Protein AF-A0A937NFA7-F1 (afdb_monomer)

Mean predicted aligned error: 13.28 Å

Secondary structure (DSSP, 8-state):
--------------HHHHHHHHHHHHHHHHHHHHHHHTTS-TTTHHHHHHHHHHHHHHHHHHHHHHHHHHHS-------HHHHHHHHHHHHHHHHHHHHHHHHHHHHHHHHHHHHHT-TT-EEEEGGGS-TTSPPPSS----SS-HHHHHHH-HHHH--EEEEE-TTS--BHHHHHHHHTT-TT--EEE-TTSB--HHHHHHGGG-TT--EEE-TTS--BHHHHGGGGG-TT--EEE-TTSB--HHHHHHHHHH-TTPEEESS---GGGGTTTS--

Sequence (276 aa):
MAESKPKRRWYHLSPDRLIFGLLAVEGFLLLSEWFQWFAFNEKKGWTVLIAVAAVCLVVVVMLLWLVVSLLFRWRFQFSLRSLVVLVVAVAIPCCWLAVQIREAERQRRAVEAIRETGGWAWVGYDYEFDRFGNFPPSQEQEPAPSWLRDLLGVDFFAEVEVVLLDDTDFGDAGLQQVVGGLTNLQCLSLSKTQVTDAGLEHLKGLTNLNGLALNDTQITDEGLAHLKGFVRLQYLYLGNTQVTDKGIEGIRTALPNCEILESPIVRSTWDSDAFP

Solvent-accessible surface area (backbone atoms only — not comparable to full-atom values): 15204 Å² total; per-residue (Å²): 143,82,85,82,80,81,83,80,79,78,80,80,78,53,70,68,60,53,49,54,51,50,53,51,48,51,51,49,50,57,50,44,58,54,53,65,57,70,78,72,43,94,86,56,56,66,60,53,50,53,39,51,50,51,51,50,50,50,52,50,54,53,50,55,46,52,51,49,50,67,74,42,88,59,90,78,75,74,53,70,66,61,54,50,51,54,52,51,66,48,46,54,48,52,51,52,50,56,49,51,53,52,50,18,50,39,28,43,52,22,51,49,55,48,60,69,62,42,78,61,44,46,79,39,41,53,73,61,35,41,102,54,62,31,70,61,87,87,70,91,62,63,77,56,60,66,76,55,29,75,71,64,39,60,47,59,64,41,50,51,27,35,40,35,39,34,61,23,91,50,28,35,72,56,48,55,66,28,50,81,28,38,62,60,24,26,34,43,32,41,25,42,18,63,37,36,38,75,32,42,57,54,51,66,71,36,63,50,25,31,34,41,32,38,22,50,18,67,35,33,44,70,26,52,64,49,54,55,76,38,84,51,33,37,38,38,27,53,22,73,37,64,54,46,75,67,34,54,51,54,44,42,71,57,37,74,75,37,48,78,43,64,68,76,88,47,84,79,44,62,61,65,70,73,48,125

Foldseek 3Di:
DDDDDDDDDDPPDDVVNVVVVVVVVVVVVVVVVVVVLQVAAPPPSVLVVVLVVLVVVLVVVVVVVVVVCVVPVDDPDDDPVNVVVSCVSNVVSVVVVVVLLVLLVLQVVLLVLQVVQDDPKDWDWPQCADPLLDRPPDDPPQQDDPVVCVVRNSSSRTATAEIASAQTQDELVSLLSNLVNRQNHAEYEQANYAYELNSLLSNLSNLNHQYYHHANYAYELNSLVSVLNNQNHQEYEYANYNYDPVSVVVNCVSHVNHDYHHDDPDPVVSPRPVGD

Radius of gyration: 28.97 Å; Cα contacts (8 Å, |Δi|>4): 380; chains: 1; bounding box: 92×57×70 Å

pLDDT: mean 75.51, std 16.56, range [35.22, 95.56]

Nearest PDB structures (foldseek):
  6wcq-assembly1_B  TM=9.174E-01  e=2.292E-04  Homo sapiens
  4xa9-assembly5_E  TM=8.111E-01  e=1.052E-03  Legionella pneumophila subsp. pneumophila str. Philadelphia 1
  8wei-assembly1_A  TM=6.238E-01  e=6.338E-03  Brassica napus
  4q3i-assembly2_B  TM=4.867E-01  e=7.188E-04  Oryza sativa
  5awc-assembly2_C  TM=7.704E-01  e=3.754E-01  Homo sapiens

Structure (mmCIF, N/CA/C/O backbone):
data_AF-A0A937NFA7-F1
#
_entry.id   AF-A0A937NFA7-F1
#
loop_
_atom_site.group_PDB
_atom_site.id
_atom_site.type_symbol
_atom_site.label_atom_id
_atom_site.label_alt_id
_atom_site.label_comp_id
_atom_site.label_asym_id
_atom_site.label_entity_id
_atom_site.label_seq_id
_atom_site.pdbx_PDB_ins_code
_atom_site.Cartn_x
_atom_site.Cartn_y
_atom_site.Cartn_z
_atom_site.occupancy
_atom_site.B_iso_or_equiv
_atom_site.auth_seq_id
_atom_site.auth_comp_id
_atom_site.auth_asym_id
_atom_site.auth_atom_id
_atom_site.pdbx_PDB_model_num
ATOM 1 N N . MET A 1 1 ? 67.375 -44.724 -45.505 1.00 46.69 1 MET A N 1
ATOM 2 C CA . MET A 1 1 ? 67.177 -44.456 -44.065 1.00 46.69 1 MET A CA 1
ATOM 3 C C . MET A 1 1 ? 67.611 -43.019 -43.797 1.00 46.69 1 MET A C 1
ATOM 5 O O . MET A 1 1 ? 68.802 -42.753 -43.838 1.00 46.69 1 MET A O 1
ATOM 9 N N . ALA A 1 2 ? 66.663 -42.092 -43.650 1.00 42.09 2 ALA A N 1
ATOM 10 C CA . ALA A 1 2 ? 66.889 -40.742 -43.120 1.00 42.09 2 ALA A CA 1
ATOM 11 C C . ALA A 1 2 ? 65.519 -40.152 -42.735 1.00 42.09 2 ALA A C 1
ATOM 13 O O . ALA A 1 2 ? 64.817 -39.589 -43.569 1.00 42.09 2 ALA A O 1
ATOM 14 N N . GLU A 1 3 ? 65.104 -40.371 -41.487 1.00 45.16 3 GLU A N 1
ATOM 15 C CA . GLU A 1 3 ? 63.886 -39.794 -40.907 1.00 45.16 3 GLU A CA 1
ATOM 16 C C . GLU A 1 3 ? 64.090 -38.299 -40.616 1.00 45.16 3 GLU A C 1
ATOM 18 O O . GLU A 1 3 ? 64.958 -37.915 -39.829 1.00 45.16 3 GLU A O 1
ATOM 23 N N . SER A 1 4 ? 63.273 -37.434 -41.219 1.00 53.41 4 SER A N 1
ATOM 24 C CA . SER A 1 4 ? 63.223 -36.010 -40.884 1.00 53.41 4 SER A CA 1
ATOM 25 C C . SER A 1 4 ? 62.370 -35.789 -39.627 1.00 53.41 4 SER A C 1
ATOM 27 O O . SER A 1 4 ? 61.147 -35.927 -39.669 1.00 53.41 4 SER A O 1
ATOM 29 N N . LYS A 1 5 ? 62.998 -35.425 -38.502 1.00 50.38 5 LYS A N 1
ATOM 30 C CA . LYS A 1 5 ? 62.295 -35.080 -37.251 1.00 50.38 5 LYS A CA 1
ATOM 31 C C . LYS A 1 5 ? 61.457 -33.792 -37.406 1.00 50.38 5 LYS A C 1
ATOM 33 O O . LYS A 1 5 ? 61.970 -32.809 -37.945 1.00 50.38 5 LYS A O 1
ATOM 38 N N . PRO A 1 6 ? 60.218 -33.727 -36.879 1.00 48.88 6 PRO A N 1
ATOM 39 C CA . PRO A 1 6 ? 59.401 -32.518 -36.944 1.00 48.88 6 PRO A CA 1
ATOM 40 C C . PRO A 1 6 ? 59.884 -31.454 -35.941 1.00 48.88 6 PRO A C 1
ATOM 42 O O . PRO A 1 6 ? 60.074 -31.731 -34.754 1.00 48.88 6 PRO A O 1
ATOM 45 N N . LYS A 1 7 ? 60.059 -30.210 -36.410 1.00 47.34 7 LYS A N 1
ATOM 46 C CA . LYS A 1 7 ? 60.341 -29.030 -35.571 1.00 47.34 7 LYS A CA 1
ATOM 47 C C . LYS A 1 7 ? 59.146 -28.758 -34.648 1.00 47.34 7 LYS A C 1
ATOM 49 O O . LYS A 1 7 ? 58.113 -28.276 -35.107 1.00 47.34 7 LYS A O 1
ATOM 54 N N . ARG A 1 8 ? 59.286 -29.027 -33.344 1.00 46.62 8 ARG A N 1
ATOM 55 C CA . ARG A 1 8 ? 58.311 -28.590 -32.329 1.00 46.62 8 ARG A CA 1
ATOM 56 C C . ARG A 1 8 ? 58.353 -27.064 -32.225 1.00 46.62 8 ARG A C 1
ATOM 58 O O . ARG A 1 8 ? 59.357 -26.492 -31.806 1.00 46.62 8 ARG A O 1
ATOM 65 N N . ARG A 1 9 ? 57.274 -26.412 -32.654 1.00 42.81 9 ARG A N 1
ATOM 66 C CA . ARG A 1 9 ? 57.077 -24.963 -32.559 1.00 42.81 9 ARG A CA 1
ATOM 67 C C . ARG A 1 9 ? 56.589 -24.660 -31.143 1.00 42.81 9 ARG A C 1
ATOM 69 O O . ARG A 1 9 ? 55.420 -24.865 -30.838 1.00 42.81 9 ARG A O 1
ATOM 76 N N . TRP A 1 10 ? 57.495 -24.249 -30.262 1.00 39.12 10 TRP A N 1
ATOM 77 C CA . TRP A 1 10 ? 57.118 -23.747 -28.944 1.00 39.12 10 TRP A CA 1
ATOM 78 C C . TRP A 1 10 ? 56.444 -22.388 -29.136 1.00 39.12 10 TRP A C 1
ATOM 80 O O . TRP A 1 10 ? 57.063 -21.446 -29.632 1.00 39.12 10 TRP A O 1
ATOM 90 N N . TYR A 1 11 ? 55.157 -22.302 -28.809 1.00 48.56 11 TYR A N 1
ATOM 91 C CA . TYR A 1 11 ? 54.458 -21.027 -28.734 1.00 48.56 11 TYR A CA 1
ATOM 92 C C . TYR A 1 11 ? 54.980 -20.294 -27.496 1.00 48.56 11 TYR A C 1
ATOM 94 O O . TYR A 1 11 ? 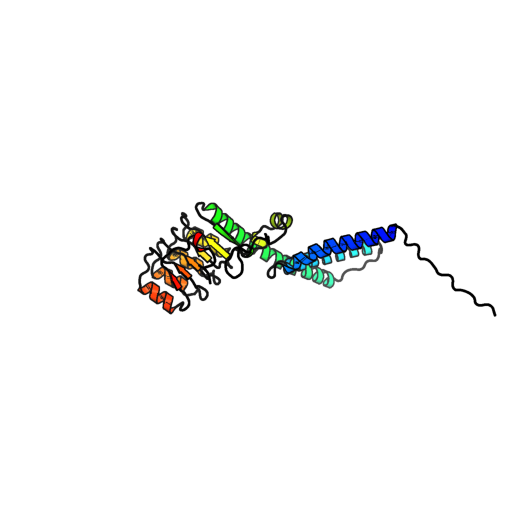54.581 -20.603 -26.377 1.00 48.56 11 TYR A O 1
ATOM 102 N N . HIS A 1 12 ? 55.895 -19.342 -27.685 1.00 54.81 12 HIS A N 1
ATOM 103 C CA . HIS A 1 12 ? 56.173 -18.342 -26.661 1.00 54.81 12 HIS A CA 1
ATOM 104 C C . HIS A 1 12 ? 54.891 -17.524 -26.466 1.00 54.81 12 HIS A C 1
ATOM 106 O O . HIS A 1 12 ? 54.526 -16.721 -27.327 1.00 54.81 12 HIS A O 1
ATOM 112 N N . LEU A 1 13 ? 54.169 -17.773 -25.371 1.00 51.53 13 LEU A N 1
ATOM 113 C CA . LEU A 1 13 ? 53.118 -16.866 -24.924 1.00 51.53 13 LEU A CA 1
ATOM 114 C C . LEU A 1 13 ? 53.799 -15.551 -24.536 1.00 51.53 13 LEU A C 1
ATOM 116 O O . LEU A 1 13 ? 54.613 -15.525 -23.614 1.00 51.53 13 LEU A O 1
ATOM 120 N N . SER A 1 14 ? 53.506 -14.478 -25.270 1.00 56.41 14 SER A N 1
ATOM 121 C CA . SER A 1 14 ? 53.960 -13.144 -24.890 1.00 56.41 14 SER A CA 1
ATOM 122 C C . SER A 1 14 ? 53.280 -12.725 -23.576 1.00 56.41 14 S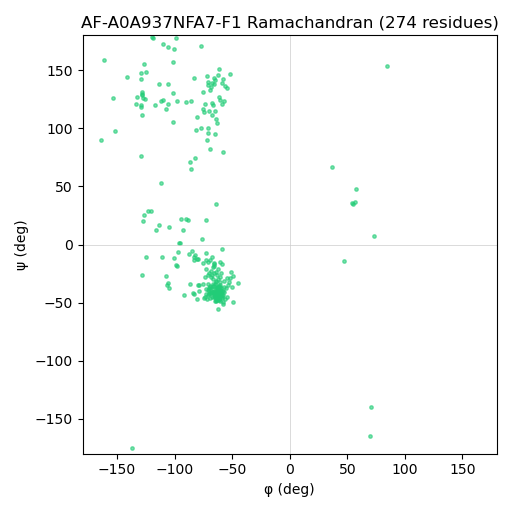ER A C 1
ATOM 124 O O . SER A 1 14 ? 52.102 -13.050 -23.387 1.00 56.41 14 SER A O 1
ATOM 126 N N . PRO A 1 15 ? 53.981 -12.008 -22.675 1.00 61.09 15 PRO A N 1
ATOM 127 C CA . PRO A 1 15 ? 53.425 -11.537 -21.400 1.00 61.09 15 PRO A CA 1
ATOM 128 C C . PRO A 1 15 ? 52.087 -10.806 -21.570 1.00 61.09 15 PRO A C 1
ATOM 130 O O . PRO A 1 15 ? 51.155 -11.013 -20.800 1.00 61.09 15 PRO A O 1
ATOM 133 N N . ASP A 1 16 ? 51.950 -10.051 -22.658 1.00 56.03 16 ASP A N 1
ATOM 134 C CA . ASP A 1 16 ? 50.749 -9.288 -23.003 1.00 56.03 16 ASP A CA 1
ATOM 135 C C . ASP A 1 16 ? 49.511 -10.188 -23.154 1.00 56.03 16 ASP A C 1
ATOM 137 O O . ASP A 1 16 ? 48.422 -9.834 -22.714 1.00 56.03 16 ASP A O 1
ATOM 141 N N . ARG A 1 17 ? 49.663 -11.397 -23.713 1.00 52.09 17 ARG A N 1
ATOM 142 C CA . ARG A 1 17 ? 48.549 -12.350 -23.875 1.00 52.09 17 ARG A CA 1
ATOM 143 C C . ARG A 1 17 ? 48.130 -12.999 -22.560 1.00 52.09 17 ARG A C 1
ATOM 145 O O . ARG A 1 17 ? 46.965 -13.358 -22.421 1.00 52.09 17 ARG A O 1
ATOM 152 N N . LEU A 1 18 ? 49.054 -13.132 -21.610 1.00 61.62 18 LEU A N 1
ATOM 153 C CA . LEU A 1 18 ? 48.738 -13.589 -20.257 1.00 61.62 18 LEU A CA 1
ATOM 154 C C . LEU A 1 18 ? 47.997 -12.500 -19.477 1.00 61.62 18 LEU A C 1
ATOM 156 O O . LEU A 1 18 ? 47.036 -12.822 -18.791 1.00 61.62 18 LEU A O 1
ATOM 160 N N . ILE A 1 19 ? 48.366 -11.227 -19.654 1.00 70.00 19 ILE A N 1
ATOM 161 C CA . ILE A 1 19 ? 47.670 -10.083 -19.043 1.00 70.00 19 ILE A CA 1
ATOM 162 C C . ILE A 1 19 ? 46.241 -9.957 -19.584 1.00 70.00 19 ILE A C 1
ATOM 164 O O . ILE A 1 19 ? 45.308 -9.830 -18.799 1.00 70.00 19 ILE A O 1
ATOM 168 N N . PHE A 1 20 ? 46.036 -10.068 -20.902 1.00 58.88 20 PHE A N 1
ATOM 169 C CA . PHE A 1 20 ? 44.683 -10.078 -21.474 1.00 58.88 20 PHE A CA 1
ATOM 170 C C . PHE A 1 20 ? 43.855 -11.280 -21.007 1.00 58.88 20 PHE A C 1
ATOM 172 O O . PHE A 1 20 ? 42.661 -11.131 -20.765 1.00 58.88 20 PHE A O 1
ATOM 179 N N . GLY A 1 21 ? 44.475 -12.454 -20.850 1.00 68.81 21 GLY A N 1
ATOM 180 C CA . GLY A 1 21 ? 43.815 -13.622 -20.269 1.00 68.81 21 GLY A CA 1
ATOM 181 C C . GLY A 1 21 ? 43.415 -13.398 -18.809 1.00 68.81 21 GLY A C 1
ATOM 182 O O . GLY A 1 21 ? 42.297 -13.730 -18.435 1.00 68.81 21 GLY A O 1
ATOM 183 N N . LEU A 1 22 ? 44.289 -12.784 -18.006 1.00 68.31 22 LEU A N 1
ATOM 184 C CA . LEU A 1 22 ? 44.028 -12.493 -16.595 1.00 68.31 22 LEU A CA 1
ATOM 185 C C . LEU A 1 22 ? 42.928 -11.437 -16.426 1.00 68.31 22 LEU A C 1
ATOM 187 O O . LEU A 1 22 ? 41.999 -11.659 -15.662 1.00 68.31 22 LEU A O 1
ATOM 191 N N . LEU A 1 23 ? 42.977 -10.349 -17.203 1.00 65.44 23 LEU A N 1
ATOM 192 C CA . LEU A 1 23 ? 41.950 -9.301 -17.212 1.00 65.44 23 LEU A CA 1
ATOM 193 C C . LEU A 1 23 ? 40.601 -9.815 -17.727 1.00 65.44 23 LEU A C 1
ATOM 195 O O . LEU A 1 23 ? 39.556 -9.382 -17.254 1.00 65.44 23 LEU A O 1
ATOM 199 N N . ALA A 1 24 ? 40.601 -10.746 -18.685 1.00 63.19 24 ALA A N 1
ATOM 200 C CA . ALA A 1 24 ? 39.374 -11.391 -19.143 1.00 63.19 24 ALA A CA 1
ATOM 201 C C . ALA A 1 24 ? 38.783 -12.321 -18.073 1.00 63.19 24 ALA A C 1
ATOM 203 O O . ALA A 1 24 ? 37.565 -12.391 -17.943 1.00 63.19 24 ALA A O 1
ATOM 204 N N . VAL A 1 25 ? 39.626 -13.005 -17.291 1.00 71.56 25 VAL A N 1
ATOM 205 C CA . VAL A 1 25 ? 39.189 -13.856 -16.175 1.00 71.56 25 VAL A CA 1
ATOM 206 C C . VAL A 1 25 ? 38.710 -13.013 -14.990 1.00 71.56 25 VAL A C 1
ATOM 208 O O . VAL A 1 25 ? 37.651 -13.312 -14.458 1.00 71.56 25 VAL A O 1
ATOM 211 N N . GLU A 1 26 ? 39.396 -11.926 -14.625 1.00 65.69 26 GLU A N 1
ATOM 212 C CA . GLU A 1 26 ? 38.917 -10.961 -13.619 1.00 65.69 26 GLU A CA 1
ATOM 213 C C . GLU A 1 26 ? 37.626 -10.270 -14.063 1.00 65.69 26 GLU A C 1
ATOM 215 O O . GLU A 1 26 ? 36.686 -10.174 -13.284 1.00 65.69 26 GLU A O 1
ATOM 220 N N . GLY A 1 27 ? 37.533 -9.855 -15.329 1.00 68.12 27 GLY A N 1
ATOM 221 C CA . GLY A 1 27 ? 36.308 -9.295 -15.895 1.00 68.12 27 GLY A CA 1
ATOM 222 C C . GLY A 1 27 ? 35.151 -10.294 -15.879 1.00 68.12 27 GLY A C 1
ATOM 223 O O . GLY A 1 27 ? 34.032 -9.920 -15.541 1.00 68.12 27 GLY A O 1
ATOM 224 N N . PHE A 1 28 ? 35.412 -11.569 -16.187 1.00 51.31 28 PHE A N 1
ATOM 225 C CA . PHE A 1 28 ? 34.420 -12.643 -16.112 1.00 51.31 28 PHE A CA 1
ATOM 226 C C . PHE A 1 28 ? 34.028 -12.974 -14.667 1.00 51.31 28 PHE A C 1
ATOM 228 O O . PHE A 1 28 ? 32.855 -13.223 -14.420 1.00 51.31 28 PHE A O 1
ATOM 235 N N . LEU A 1 29 ? 34.961 -12.930 -13.711 1.00 55.22 29 LEU A N 1
ATOM 236 C CA . LEU A 1 29 ? 34.677 -13.162 -12.293 1.00 55.22 29 LEU A CA 1
ATOM 237 C C . LEU A 1 29 ? 33.875 -12.007 -11.679 1.00 55.22 29 LEU A C 1
ATOM 239 O O . LEU A 1 29 ? 32.866 -12.265 -11.027 1.00 55.22 29 LEU A O 1
ATOM 243 N N . LEU A 1 30 ? 34.221 -10.755 -11.993 1.00 56.25 30 LEU A N 1
ATOM 244 C CA . LEU A 1 30 ? 33.440 -9.569 -11.620 1.00 56.25 30 LEU A CA 1
ATOM 245 C C . LEU A 1 30 ? 32.042 -9.595 -12.252 1.00 56.25 30 LEU A C 1
ATOM 247 O O . LEU A 1 30 ? 31.052 -9.340 -11.574 1.00 56.25 30 LEU A O 1
ATOM 251 N N . LEU A 1 31 ? 31.934 -9.971 -13.532 1.00 51.28 31 LEU A N 1
ATOM 252 C CA . LEU A 1 31 ? 30.641 -10.214 -14.178 1.00 51.28 31 LEU A CA 1
ATOM 253 C C . LEU A 1 31 ? 29.894 -11.390 -13.540 1.00 51.28 31 LEU A C 1
ATOM 255 O O . LEU A 1 31 ? 28.671 -11.361 -13.512 1.00 51.28 31 LEU A O 1
ATOM 259 N N . SER A 1 32 ? 30.587 -12.410 -13.029 1.00 50.28 32 SER A N 1
ATOM 260 C CA . SER A 1 32 ? 29.964 -13.587 -12.413 1.00 50.28 32 SER A CA 1
ATOM 261 C C . SER A 1 32 ? 29.399 -13.312 -11.015 1.00 50.28 32 SER A C 1
ATOM 263 O O . SER A 1 32 ? 28.339 -13.834 -10.680 1.00 50.28 32 SER A O 1
ATOM 265 N N . GLU A 1 33 ? 30.047 -12.441 -10.236 1.00 51.38 33 GLU A N 1
ATOM 266 C CA . GLU A 1 33 ? 29.521 -11.942 -8.958 1.00 51.38 33 GLU A CA 1
ATOM 267 C C . GLU A 1 33 ? 28.331 -11.003 -9.176 1.00 51.38 33 GLU A C 1
ATOM 269 O O . GLU A 1 33 ? 27.326 -11.113 -8.475 1.00 51.38 33 GLU A O 1
ATOM 274 N N . TRP A 1 34 ? 28.370 -10.182 -10.235 1.00 51.06 34 TRP A N 1
ATOM 275 C CA . TRP A 1 34 ? 27.160 -9.541 -10.753 1.00 51.06 34 TRP A CA 1
ATOM 276 C C . TRP A 1 34 ? 26.120 -10.599 -11.136 1.00 51.06 34 TRP A C 1
ATOM 278 O O . TRP A 1 34 ? 24.963 -10.439 -10.782 1.00 51.06 34 TRP A O 1
ATOM 288 N N . PHE A 1 35 ? 26.503 -11.700 -11.799 1.00 43.75 35 PHE A N 1
ATOM 289 C CA . PHE A 1 35 ? 25.583 -12.762 -12.235 1.00 43.75 35 PHE A CA 1
ATOM 290 C C . PHE A 1 35 ? 24.868 -13.482 -11.075 1.00 43.75 35 PHE A C 1
ATOM 292 O O . PHE A 1 35 ? 23.687 -13.808 -11.203 1.00 43.75 35 PHE A O 1
ATOM 299 N N . GLN A 1 36 ? 25.536 -13.683 -9.932 1.00 45.28 36 GLN A N 1
ATOM 300 C CA . GLN A 1 36 ? 24.923 -14.265 -8.727 1.00 45.28 36 GLN A CA 1
ATOM 301 C C . GLN A 1 36 ? 23.870 -13.346 -8.086 1.00 45.28 36 GLN A C 1
ATOM 303 O O . GLN A 1 36 ? 22.912 -13.837 -7.494 1.00 45.28 36 GLN A O 1
ATOM 308 N N . TRP A 1 37 ? 23.984 -12.030 -8.282 1.00 44.84 37 TRP A N 1
ATOM 309 C CA . TRP A 1 37 ? 22.998 -11.035 -7.852 1.00 44.84 37 TRP A CA 1
ATOM 310 C C . TRP A 1 37 ? 21.687 -11.080 -8.671 1.00 44.84 37 TRP A C 1
ATOM 312 O O . TRP A 1 37 ? 20.618 -10.778 -8.144 1.00 44.84 37 TRP A O 1
ATOM 322 N N . PHE A 1 38 ? 21.704 -11.542 -9.930 1.00 46.19 38 PHE A N 1
ATOM 323 C CA . PHE A 1 38 ? 20.494 -11.565 -10.780 1.00 46.19 38 PHE A CA 1
ATOM 324 C C . PHE A 1 38 ? 19.464 -12.633 -10.397 1.00 46.19 38 PHE A C 1
ATOM 326 O O . PHE A 1 38 ? 18.323 -12.566 -10.849 1.00 46.19 38 PHE A O 1
ATOM 333 N N . ALA A 1 39 ? 19.821 -13.606 -9.559 1.00 43.53 39 ALA A N 1
ATOM 334 C CA . ALA A 1 39 ? 18.875 -14.614 -9.088 1.00 43.53 39 ALA A CA 1
ATOM 335 C C . ALA A 1 39 ? 17.851 -14.064 -8.071 1.00 43.53 39 ALA A C 1
ATOM 337 O O . ALA A 1 39 ? 16.922 -14.786 -7.723 1.00 43.53 39 ALA A O 1
ATOM 338 N N . PHE A 1 40 ? 17.998 -12.815 -7.598 1.00 48.78 40 PHE A N 1
ATOM 339 C CA . PHE A 1 40 ? 17.443 -12.412 -6.301 1.00 48.78 40 PHE A CA 1
ATOM 340 C C . PHE A 1 40 ? 16.301 -11.384 -6.276 1.00 48.78 40 PHE A C 1
ATOM 342 O O . PHE A 1 40 ? 15.990 -10.859 -5.214 1.00 48.78 40 PHE A O 1
ATOM 349 N N . ASN A 1 41 ? 15.601 -11.122 -7.383 1.00 48.06 41 ASN A N 1
ATOM 350 C CA . ASN A 1 41 ? 14.298 -10.450 -7.279 1.00 48.06 41 ASN A CA 1
ATOM 351 C C . ASN A 1 41 ? 13.369 -10.849 -8.439 1.00 48.06 41 ASN A C 1
ATOM 353 O O . ASN A 1 41 ? 13.479 -10.326 -9.553 1.00 48.06 41 ASN A O 1
ATOM 357 N N . GLU A 1 42 ? 12.480 -11.816 -8.187 1.00 51.22 42 GLU A N 1
ATOM 358 C CA . GLU A 1 42 ? 11.611 -12.442 -9.199 1.00 51.22 42 GLU A CA 1
ATOM 359 C C . GLU A 1 42 ? 10.603 -11.469 -9.837 1.00 51.22 42 GLU A C 1
ATOM 361 O O . GLU A 1 42 ? 10.173 -11.707 -10.965 1.00 51.22 42 GLU A O 1
ATOM 366 N N . LYS A 1 43 ? 10.241 -10.357 -9.175 1.00 57.41 43 LYS A N 1
ATOM 367 C CA . LYS A 1 43 ? 9.143 -9.492 -9.648 1.00 57.41 43 LYS A CA 1
ATOM 368 C C . LYS A 1 43 ? 9.571 -8.339 -10.566 1.00 57.41 43 LYS A C 1
ATOM 370 O O . LYS A 1 43 ? 8.898 -8.101 -11.567 1.00 57.41 43 LYS A O 1
ATOM 375 N N . LYS A 1 44 ? 10.657 -7.608 -10.263 1.00 59.31 44 LYS A N 1
ATOM 376 C CA . LYS A 1 44 ? 11.016 -6.362 -10.996 1.00 59.31 44 LYS A CA 1
ATOM 377 C C . LYS A 1 44 ? 12.456 -6.296 -11.524 1.00 59.31 44 LYS A C 1
ATOM 379 O O . LYS A 1 44 ? 12.684 -5.662 -12.557 1.00 59.31 44 LYS A O 1
ATOM 384 N N . GLY A 1 45 ? 13.417 -7.000 -10.916 1.00 59.94 45 GLY A N 1
ATOM 385 C CA . GLY A 1 45 ? 14.847 -6.890 -11.260 1.00 59.94 45 GLY A CA 1
ATOM 386 C C . GLY A 1 45 ? 15.159 -7.196 -12.731 1.00 59.94 45 GLY A C 1
ATOM 387 O O . GLY A 1 45 ? 15.740 -6.372 -13.441 1.00 59.94 45 GLY A O 1
ATOM 388 N N . TRP A 1 46 ? 14.684 -8.339 -13.233 1.00 59.09 46 TRP A N 1
ATOM 389 C CA . TRP A 1 46 ? 14.902 -8.773 -14.620 1.00 59.09 46 TRP A CA 1
ATOM 390 C C . TRP A 1 46 ? 14.325 -7.806 -15.658 1.00 59.09 46 TRP A C 1
ATOM 392 O O . TRP A 1 46 ? 14.930 -7.568 -16.702 1.00 59.09 46 TRP A O 1
ATOM 402 N N . THR A 1 47 ? 13.172 -7.206 -15.369 1.00 62.78 47 THR A N 1
ATOM 403 C CA . THR A 1 47 ? 12.479 -6.320 -16.315 1.00 62.78 47 THR A CA 1
ATOM 404 C C . THR A 1 47 ? 13.195 -4.982 -16.510 1.00 62.78 47 THR A C 1
ATOM 406 O O . THR A 1 47 ? 13.334 -4.516 -17.643 1.00 62.78 47 THR A O 1
ATOM 409 N N . VAL A 1 48 ? 13.748 -4.409 -15.436 1.00 65.44 48 VAL A N 1
ATOM 410 C CA . VAL A 1 48 ? 14.560 -3.180 -15.488 1.00 65.44 48 VAL A CA 1
ATOM 411 C C . VAL A 1 48 ? 15.831 -3.415 -16.296 1.00 65.44 48 VAL A C 1
ATOM 413 O O . VAL A 1 48 ? 16.205 -2.593 -17.129 1.00 65.44 48 VAL A O 1
ATOM 416 N N . LEU A 1 49 ? 16.467 -4.568 -16.114 1.00 66.12 49 LEU A N 1
ATOM 417 C CA . LEU A 1 49 ? 17.671 -4.935 -16.851 1.00 66.12 49 LEU A CA 1
ATOM 418 C C . LEU A 1 49 ? 17.411 -5.162 -18.329 1.00 66.12 49 LEU A C 1
ATOM 420 O O . LEU A 1 49 ? 18.204 -4.713 -19.148 1.00 66.12 49 LEU A O 1
ATOM 424 N N . ILE A 1 50 ? 16.297 -5.805 -18.685 1.00 68.19 50 ILE A N 1
ATOM 425 C CA . ILE A 1 50 ? 15.883 -5.947 -20.084 1.00 68.19 50 ILE A CA 1
ATOM 426 C C . ILE A 1 50 ? 15.654 -4.563 -20.702 1.00 68.19 50 ILE A C 1
ATOM 428 O O . ILE A 1 50 ? 16.109 -4.318 -21.818 1.00 68.19 50 ILE A O 1
ATOM 432 N N . ALA A 1 51 ? 15.017 -3.638 -19.977 1.00 66.12 51 ALA A N 1
ATOM 433 C CA . ALA A 1 51 ? 14.809 -2.271 -20.451 1.00 66.12 51 ALA A CA 1
ATOM 434 C C . ALA A 1 51 ? 16.139 -1.517 -20.638 1.00 66.12 51 ALA A C 1
ATOM 436 O O . ALA A 1 51 ? 16.377 -0.952 -21.705 1.00 66.12 51 ALA A O 1
ATOM 437 N N . VAL A 1 52 ? 17.038 -1.556 -19.650 1.00 72.69 52 VAL A N 1
ATOM 438 C CA . VAL A 1 52 ? 18.363 -0.917 -19.726 1.00 72.69 52 VAL A CA 1
ATOM 439 C C . VAL A 1 52 ? 19.212 -1.547 -20.830 1.00 72.69 52 VAL A C 1
ATOM 441 O O . VAL A 1 52 ? 19.801 -0.827 -21.631 1.00 72.69 52 VAL A O 1
ATOM 444 N N . ALA A 1 53 ? 19.236 -2.876 -20.939 1.00 72.00 53 ALA A N 1
ATOM 445 C CA . ALA A 1 53 ? 19.953 -3.591 -21.990 1.00 72.00 53 ALA A CA 1
ATOM 446 C C . ALA A 1 53 ? 19.400 -3.258 -23.380 1.00 72.00 53 ALA A C 1
ATOM 448 O O . ALA A 1 53 ? 20.186 -3.069 -24.306 1.00 72.00 53 ALA A O 1
ATOM 449 N N . ALA A 1 54 ? 18.079 -3.122 -23.534 1.00 71.56 54 ALA A N 1
ATOM 450 C CA . ALA A 1 54 ? 17.459 -2.696 -24.785 1.00 71.56 54 ALA A CA 1
ATOM 451 C C . ALA A 1 54 ? 17.865 -1.263 -25.162 1.00 71.56 54 ALA A C 1
ATOM 453 O O . ALA A 1 54 ? 18.233 -1.017 -26.312 1.00 71.56 54 ALA A O 1
ATOM 454 N N . VAL A 1 55 ? 17.878 -0.329 -24.204 1.00 73.94 55 VAL A N 1
ATOM 455 C CA . VAL A 1 55 ? 18.355 1.045 -24.443 1.00 73.94 55 VAL A CA 1
ATOM 456 C C . VAL A 1 55 ? 19.842 1.048 -24.803 1.00 73.94 55 VAL A C 1
ATOM 458 O O . VAL A 1 55 ? 20.222 1.643 -25.810 1.00 73.94 55 VAL A O 1
ATOM 461 N N . CYS A 1 56 ? 20.683 0.339 -24.047 1.00 76.25 56 CYS A N 1
ATOM 462 C CA . CYS A 1 56 ? 22.114 0.211 -24.327 1.00 76.25 56 CYS A CA 1
ATOM 463 C C . CYS A 1 56 ? 22.373 -0.403 -25.708 1.00 76.25 56 CYS A C 1
ATOM 465 O O . CYS A 1 56 ? 23.206 0.109 -26.451 1.00 76.25 56 CYS A O 1
ATOM 467 N N . LEU A 1 57 ? 21.633 -1.449 -26.090 1.00 78.19 57 LEU A N 1
ATOM 468 C CA . LEU A 1 57 ? 21.710 -2.061 -27.417 1.00 78.19 57 LEU A CA 1
ATOM 469 C C . LEU A 1 57 ? 21.395 -1.032 -28.506 1.00 78.19 57 LEU A C 1
ATOM 471 O O . LEU A 1 57 ? 22.139 -0.926 -29.479 1.00 78.19 57 LEU A O 1
ATOM 475 N N . VAL A 1 58 ? 20.332 -0.241 -28.338 1.00 74.25 58 VAL A N 1
ATOM 476 C CA . VAL A 1 58 ? 19.966 0.801 -29.306 1.00 74.25 58 VAL A CA 1
ATOM 477 C C . VAL A 1 58 ? 21.055 1.867 -29.403 1.00 74.25 58 VAL A C 1
ATOM 479 O O . VAL A 1 58 ? 21.451 2.223 -30.512 1.00 74.25 58 VAL A O 1
ATOM 482 N N . VAL A 1 59 ? 21.596 2.330 -28.274 1.00 76.88 59 VAL A N 1
ATOM 483 C CA . VAL A 1 59 ? 22.695 3.307 -28.252 1.00 76.88 59 VAL A CA 1
ATOM 484 C C . VAL A 1 59 ? 23.937 2.748 -28.947 1.00 76.88 59 VAL A C 1
ATOM 486 O O . VAL A 1 59 ? 24.523 3.430 -29.785 1.00 76.88 59 VAL A O 1
ATOM 489 N N . VAL A 1 60 ? 24.314 1.496 -28.675 1.00 80.50 60 VAL A N 1
ATOM 490 C CA . VAL A 1 60 ? 25.448 0.827 -29.333 1.00 80.50 60 VAL A CA 1
ATOM 491 C C . VAL A 1 60 ? 25.215 0.709 -30.839 1.00 80.50 60 VAL A C 1
ATOM 493 O O . VAL A 1 60 ? 26.114 1.028 -31.614 1.00 80.50 60 VAL A O 1
ATOM 496 N N . VAL A 1 61 ? 24.012 0.328 -31.276 1.00 78.38 61 VAL A N 1
ATOM 497 C CA . VAL A 1 61 ? 23.648 0.275 -32.702 1.00 78.38 61 VAL A CA 1
ATOM 498 C C . VAL A 1 61 ? 23.749 1.662 -33.347 1.00 78.38 61 VAL A C 1
ATOM 500 O O . VAL A 1 61 ? 24.294 1.782 -34.445 1.00 78.38 61 VAL A O 1
ATOM 503 N N . MET A 1 62 ? 23.299 2.721 -32.664 1.00 76.44 62 MET A N 1
ATOM 504 C CA . MET A 1 62 ? 23.414 4.103 -33.147 1.00 76.44 62 MET A CA 1
ATOM 505 C C . MET A 1 62 ? 24.871 4.584 -33.227 1.00 76.44 62 MET A C 1
ATOM 507 O O . MET A 1 62 ? 25.246 5.227 -34.207 1.00 76.44 62 MET A O 1
ATOM 511 N N . LEU A 1 63 ? 25.707 4.259 -32.236 1.00 79.00 63 LEU A N 1
ATOM 512 C CA . LEU A 1 63 ? 27.127 4.631 -32.207 1.00 79.00 63 LEU A CA 1
ATOM 513 C C . LEU A 1 63 ? 27.941 3.876 -33.262 1.00 79.00 63 LEU A C 1
ATOM 515 O O . LEU A 1 63 ? 28.704 4.497 -34.001 1.00 79.00 63 LEU A O 1
ATOM 519 N N . LEU A 1 64 ? 27.754 2.558 -33.381 1.00 77.81 64 LEU A N 1
ATOM 520 C CA . LEU A 1 64 ? 28.377 1.753 -34.438 1.00 77.81 64 LEU A CA 1
ATOM 521 C C . LEU A 1 64 ? 27.989 2.283 -35.819 1.00 77.81 64 LEU A C 1
ATOM 523 O O . LEU A 1 64 ? 28.837 2.384 -36.704 1.00 77.81 64 LEU A O 1
ATOM 527 N N . TRP A 1 65 ? 26.730 2.689 -35.993 1.00 68.62 65 TRP A N 1
ATOM 528 C CA . TRP A 1 65 ? 26.278 3.316 -37.227 1.00 68.62 65 TRP A CA 1
ATOM 529 C C . TRP A 1 65 ? 26.959 4.661 -37.494 1.00 68.62 65 TRP A C 1
ATOM 531 O O . TRP A 1 65 ? 27.436 4.876 -38.608 1.00 68.62 65 TRP A O 1
ATOM 541 N N . LEU A 1 66 ? 27.053 5.545 -36.494 1.00 75.62 66 LEU A N 1
ATOM 542 C CA . LEU A 1 66 ? 27.756 6.826 -36.622 1.00 75.62 66 LEU A CA 1
ATOM 543 C C . LEU A 1 66 ? 29.199 6.602 -37.100 1.00 75.62 66 LEU A C 1
ATOM 545 O O . LEU A 1 66 ? 29.651 7.253 -38.040 1.00 75.62 66 LEU A O 1
ATOM 549 N N . VAL A 1 67 ? 29.897 5.632 -36.505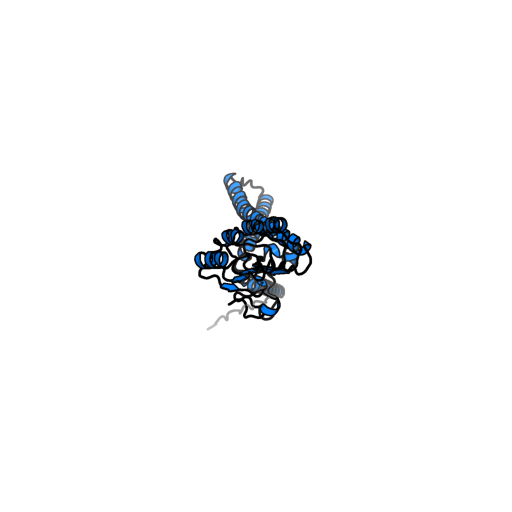 1.00 79.25 67 VAL A N 1
ATOM 550 C CA . VAL A 1 67 ? 31.269 5.265 -36.879 1.00 79.25 67 VAL A CA 1
ATOM 551 C C . VAL A 1 67 ? 31.334 4.745 -38.318 1.00 79.25 67 VAL A C 1
ATOM 553 O O . VAL A 1 67 ? 32.161 5.218 -39.096 1.00 79.25 67 VAL A O 1
ATOM 556 N N . VAL A 1 68 ? 30.442 3.831 -38.716 1.00 72.81 68 VAL A N 1
ATOM 557 C CA . VAL A 1 68 ? 30.389 3.308 -40.094 1.00 72.81 68 VAL A CA 1
ATOM 558 C C . VAL A 1 68 ? 30.076 4.418 -41.102 1.00 72.81 68 VAL A C 1
ATOM 560 O O . VAL A 1 68 ? 30.724 4.480 -42.143 1.00 72.81 68 VAL A O 1
ATOM 563 N N . SER A 1 69 ? 29.148 5.326 -40.787 1.00 66.94 69 SER A N 1
ATOM 564 C CA . SER A 1 69 ? 28.778 6.461 -41.644 1.00 66.94 69 SER A CA 1
ATOM 565 C C . SER A 1 69 ? 29.883 7.516 -41.765 1.00 66.94 69 SER A C 1
ATOM 567 O O . SER A 1 69 ? 29.928 8.233 -42.766 1.00 66.94 69 SER A O 1
ATOM 569 N N . LEU A 1 70 ? 30.743 7.658 -40.754 1.00 72.81 70 LEU A N 1
ATOM 570 C CA . LEU A 1 70 ? 31.905 8.549 -40.798 1.00 72.81 70 LEU A CA 1
ATOM 571 C C . LEU A 1 70 ? 33.065 7.921 -41.588 1.00 72.81 70 LEU A C 1
ATOM 573 O O . LEU A 1 70 ? 33.725 8.619 -42.357 1.00 72.81 70 LEU A O 1
ATOM 577 N N . LEU A 1 71 ? 33.298 6.613 -41.425 1.00 75.31 71 LEU A N 1
ATOM 578 C CA . LEU A 1 71 ? 34.376 5.871 -42.094 1.00 75.31 71 LEU A CA 1
ATOM 579 C C . LEU A 1 71 ? 34.086 5.625 -43.577 1.00 75.31 71 LEU A C 1
ATOM 581 O O . LEU A 1 71 ? 34.943 5.832 -44.435 1.00 75.31 71 LEU A O 1
ATOM 585 N N . PHE A 1 72 ? 32.864 5.210 -43.890 1.00 63.22 72 PHE A N 1
ATOM 586 C CA . PHE A 1 72 ? 32.386 5.063 -45.251 1.00 63.22 72 PHE A CA 1
ATOM 587 C C . PHE A 1 72 ? 31.526 6.285 -45.551 1.00 63.22 72 PHE A C 1
ATOM 589 O O . PHE A 1 72 ? 30.389 6.361 -45.101 1.00 63.22 72 PHE A O 1
ATOM 596 N N . ARG A 1 73 ? 32.039 7.239 -46.343 1.00 58.25 73 ARG A N 1
ATOM 597 C CA . ARG A 1 73 ? 31.295 8.409 -46.880 1.00 58.25 73 ARG A CA 1
ATOM 598 C C . ARG A 1 73 ? 30.145 7.999 -47.833 1.00 58.25 73 ARG A C 1
ATOM 600 O O . ARG A 1 73 ? 29.901 8.654 -48.843 1.00 58.25 73 ARG A O 1
ATOM 607 N N . TRP A 1 74 ? 29.476 6.881 -47.568 1.00 48.62 74 TRP A N 1
ATOM 608 C CA . TRP A 1 74 ? 28.437 6.253 -48.367 1.00 48.62 74 TRP A CA 1
ATOM 609 C C . TRP A 1 74 ? 27.083 6.452 -47.685 1.00 48.62 74 TRP A C 1
ATOM 611 O O . TRP A 1 74 ? 26.838 5.986 -46.575 1.00 48.62 74 TRP A O 1
ATOM 621 N N . ARG A 1 75 ? 26.199 7.181 -48.374 1.00 48.00 75 ARG A N 1
ATOM 622 C CA . ARG A 1 75 ? 24.846 7.552 -47.934 1.00 48.00 75 ARG A CA 1
ATOM 623 C C . ARG A 1 75 ? 23.933 6.322 -47.890 1.00 48.00 75 ARG A C 1
ATOM 625 O O . ARG A 1 75 ? 23.158 6.105 -48.816 1.00 48.00 75 ARG A O 1
ATOM 632 N N . PHE A 1 76 ? 23.974 5.537 -46.820 1.00 52.66 76 PHE A N 1
ATOM 633 C CA . PHE A 1 76 ? 22.857 4.645 -46.507 1.00 52.66 76 PHE A CA 1
ATOM 634 C C . PHE A 1 76 ? 21.732 5.482 -45.891 1.00 52.66 76 PHE A C 1
ATOM 636 O O . PHE A 1 76 ? 21.789 5.869 -44.727 1.00 52.66 76 PHE A O 1
ATOM 643 N N . GLN A 1 77 ? 20.721 5.816 -46.696 1.00 57.81 77 GLN A N 1
ATOM 644 C CA . GLN A 1 77 ? 19.489 6.407 -46.183 1.00 57.81 77 GLN A CA 1
ATOM 645 C C . GLN A 1 77 ? 18.684 5.310 -45.494 1.00 57.81 77 GLN A C 1
ATOM 647 O O . GLN A 1 77 ? 18.219 4.374 -46.145 1.00 57.81 77 GLN A O 1
ATOM 652 N N . PHE A 1 78 ? 18.518 5.412 -44.176 1.00 53.53 78 PHE A N 1
ATOM 653 C CA . PHE A 1 78 ? 17.508 4.617 -43.495 1.00 53.53 78 PHE A CA 1
ATOM 654 C C . PHE A 1 78 ? 16.158 4.920 -44.139 1.00 53.53 78 PHE A C 1
ATOM 656 O O . PHE A 1 78 ? 15.725 6.072 -44.202 1.00 53.53 78 PHE A O 1
ATOM 663 N N . SER A 1 79 ? 15.487 3.874 -44.618 1.00 72.38 79 SER A N 1
ATOM 664 C CA . SER A 1 79 ? 14.068 3.976 -44.923 1.00 72.38 79 SER A CA 1
ATOM 665 C C . SER A 1 79 ? 13.369 4.488 -43.667 1.00 72.38 79 SER A C 1
ATOM 667 O O . SER A 1 79 ? 13.635 3.984 -42.574 1.00 72.38 79 SER A O 1
ATOM 669 N N . LEU A 1 80 ? 12.465 5.459 -43.815 1.00 75.12 80 LEU A N 1
ATOM 670 C CA . LEU A 1 80 ? 11.635 5.981 -42.723 1.00 75.12 80 LEU A CA 1
ATOM 671 C C . LEU A 1 80 ? 11.047 4.841 -41.867 1.00 75.12 80 LEU A C 1
ATOM 673 O O . LEU A 1 80 ? 10.951 4.956 -40.652 1.00 75.12 80 LEU A O 1
ATOM 677 N N . ARG A 1 81 ? 10.754 3.694 -42.496 1.00 79.75 81 ARG A N 1
ATOM 678 C CA . ARG A 1 81 ? 10.269 2.467 -41.848 1.00 79.75 81 ARG A CA 1
ATOM 679 C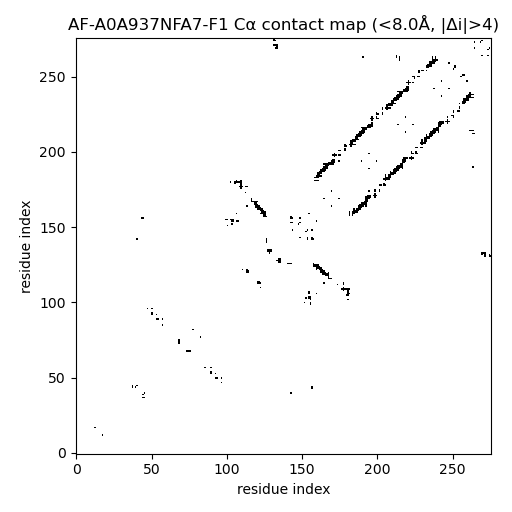 C . ARG A 1 81 ? 11.223 1.923 -40.782 1.00 79.75 81 ARG A C 1
ATOM 681 O O . ARG A 1 81 ? 10.780 1.570 -39.699 1.00 79.75 81 ARG A O 1
ATOM 688 N N . SER A 1 82 ? 12.519 1.868 -41.064 1.00 77.19 82 SER A N 1
ATOM 689 C CA . SER A 1 82 ? 13.525 1.349 -40.132 1.00 77.19 82 SER A CA 1
ATOM 690 C C . SER A 1 82 ? 13.749 2.286 -38.942 1.00 77.19 82 SER A C 1
ATOM 692 O O . SER A 1 82 ? 13.952 1.815 -37.828 1.00 77.19 82 SER A O 1
ATOM 694 N N . LEU A 1 83 ? 13.648 3.603 -39.158 1.00 77.81 83 LEU A N 1
ATOM 695 C CA . LEU A 1 83 ? 13.718 4.591 -38.079 1.00 77.81 83 LEU A CA 1
ATOM 696 C C . LEU A 1 83 ? 12.484 4.502 -37.173 1.00 77.81 83 LEU A C 1
ATOM 698 O O . LEU A 1 83 ? 12.621 4.506 -35.955 1.00 77.81 83 LEU A O 1
ATOM 702 N N . VAL A 1 84 ? 11.295 4.333 -37.757 1.00 82.69 84 VAL A N 1
ATOM 703 C CA . VAL A 1 84 ? 10.052 4.123 -36.998 1.00 82.69 84 VAL A CA 1
ATOM 704 C C . VAL A 1 84 ? 10.137 2.864 -36.132 1.00 82.69 84 VAL A C 1
ATOM 706 O O . VAL A 1 84 ? 9.784 2.921 -34.959 1.00 82.69 84 VAL A O 1
ATOM 709 N N . VAL A 1 85 ? 10.656 1.751 -36.661 1.00 84.31 85 VAL A N 1
ATOM 710 C CA . VAL A 1 85 ? 10.823 0.510 -35.881 1.00 84.31 85 VAL A CA 1
ATOM 711 C C . VAL A 1 85 ? 11.758 0.719 -34.689 1.00 84.31 85 VAL A C 1
ATOM 713 O O . VAL A 1 85 ? 11.434 0.287 -33.587 1.00 84.31 85 VAL A O 1
ATOM 716 N N . LEU A 1 86 ? 12.881 1.414 -34.881 1.00 77.44 86 LEU A N 1
ATOM 717 C CA . LEU A 1 86 ? 13.830 1.687 -33.800 1.00 77.44 86 LEU A CA 1
ATOM 718 C C . LEU A 1 86 ? 13.230 2.610 -32.730 1.00 77.44 86 LEU A C 1
ATOM 720 O O . LEU A 1 86 ? 13.378 2.342 -31.541 1.00 77.44 86 LEU A O 1
ATOM 724 N N . VAL A 1 87 ? 12.496 3.648 -33.138 1.00 82.81 87 VAL A N 1
ATOM 725 C CA . VAL A 1 87 ? 11.797 4.544 -32.204 1.00 82.81 87 VAL A CA 1
ATOM 726 C C . VAL A 1 87 ? 10.757 3.780 -31.389 1.00 82.81 87 VAL A C 1
ATOM 728 O O . VAL A 1 87 ? 10.718 3.934 -30.175 1.00 82.81 87 VAL A O 1
ATOM 731 N N . VAL A 1 88 ? 9.950 2.923 -32.018 1.00 85.31 88 VAL A N 1
ATOM 732 C CA . VAL A 1 88 ? 8.949 2.108 -31.307 1.00 85.31 88 VAL A CA 1
ATOM 733 C C . VAL A 1 88 ? 9.619 1.119 -30.349 1.00 85.31 88 VAL A C 1
ATOM 735 O O . VAL A 1 88 ? 9.166 0.971 -29.214 1.00 85.31 88 VAL A O 1
ATOM 738 N N . ALA A 1 89 ? 10.724 0.493 -30.763 1.00 79.19 89 ALA A N 1
ATOM 739 C CA . ALA A 1 89 ? 11.475 -0.447 -29.933 1.00 79.19 89 ALA A CA 1
ATOM 740 C C . ALA A 1 89 ? 12.063 0.199 -28.667 1.00 79.19 89 ALA A C 1
ATOM 742 O O . ALA A 1 89 ? 12.177 -0.478 -27.651 1.00 79.19 89 ALA A O 1
ATOM 743 N N . VAL A 1 90 ? 12.397 1.495 -28.704 1.00 79.88 90 VAL A N 1
ATOM 744 C CA . VAL A 1 90 ? 12.819 2.270 -27.519 1.00 79.88 90 VAL A CA 1
ATOM 745 C C . VAL A 1 90 ? 11.619 2.783 -26.728 1.00 79.88 90 VAL A C 1
ATOM 747 O O . VAL A 1 90 ? 11.607 2.722 -25.500 1.00 79.88 90 VAL A O 1
ATOM 750 N N . ALA A 1 91 ? 10.598 3.290 -27.421 1.00 79.31 91 ALA A N 1
ATOM 751 C CA . ALA A 1 91 ? 9.456 3.936 -26.791 1.00 79.31 91 ALA A CA 1
ATOM 752 C C . ALA A 1 91 ? 8.680 2.972 -25.888 1.00 79.31 91 ALA A C 1
ATOM 754 O O . ALA A 1 91 ? 8.268 3.371 -24.806 1.00 79.31 91 ALA A O 1
ATOM 755 N N . ILE A 1 92 ? 8.518 1.706 -26.288 1.00 83.25 92 ILE A N 1
ATOM 756 C CA . ILE A 1 92 ? 7.762 0.719 -25.504 1.00 83.25 92 ILE A CA 1
ATOM 757 C C . ILE A 1 92 ? 8.412 0.466 -24.122 1.00 83.25 92 ILE A C 1
ATOM 759 O O . ILE A 1 92 ? 7.730 0.692 -23.118 1.00 83.25 92 ILE A O 1
ATOM 763 N N . PRO A 1 93 ? 9.705 0.085 -24.016 1.00 78.00 93 PRO A N 1
ATOM 764 C CA . PRO A 1 93 ? 10.387 -0.038 -22.725 1.00 78.00 93 PRO A CA 1
ATOM 765 C C . PRO A 1 93 ? 10.418 1.261 -21.918 1.00 78.00 93 PRO A C 1
ATOM 767 O O . PRO A 1 93 ? 10.207 1.226 -20.709 1.00 78.00 93 PRO A O 1
ATOM 770 N N . CYS A 1 94 ? 10.640 2.412 -22.563 1.00 77.69 94 CYS A N 1
ATOM 771 C CA . CYS A 1 94 ? 10.654 3.702 -21.869 1.00 77.69 94 CYS A CA 1
ATOM 772 C C . CYS A 1 94 ? 9.279 4.069 -21.298 1.00 77.69 94 CYS A C 1
ATOM 774 O O . CYS A 1 94 ? 9.199 4.568 -20.178 1.00 77.69 94 CYS A O 1
ATOM 776 N N . CYS A 1 95 ? 8.195 3.807 -22.031 1.00 82.69 95 CYS A N 1
ATOM 777 C CA . CYS A 1 95 ? 6.834 4.016 -21.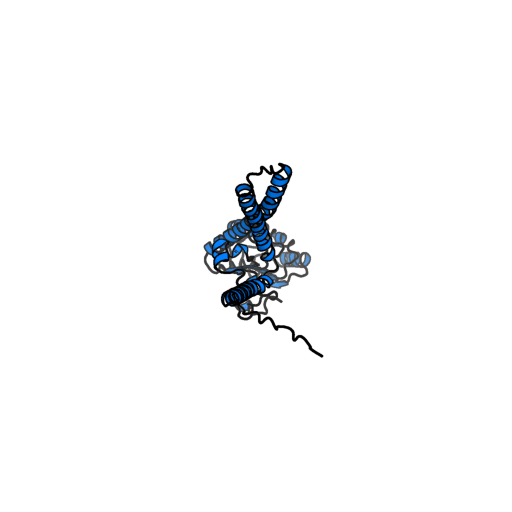544 1.00 82.69 95 CYS A CA 1
ATOM 778 C C . CYS A 1 95 ? 6.522 3.103 -20.359 1.00 82.69 95 CYS A C 1
ATOM 780 O O . CYS A 1 95 ? 5.969 3.579 -19.371 1.00 82.69 95 CYS A O 1
ATOM 782 N N . TRP A 1 96 ? 6.900 1.824 -20.435 1.00 83.75 96 TRP A N 1
ATOM 783 C CA . TRP A 1 96 ? 6.746 0.888 -19.322 1.00 83.75 96 TRP A CA 1
ATOM 784 C C . TRP A 1 96 ? 7.543 1.338 -18.087 1.00 83.75 96 TRP A C 1
ATOM 786 O O . TRP A 1 96 ? 6.978 1.439 -16.999 1.00 83.75 96 TRP A O 1
ATOM 796 N N . LEU A 1 97 ? 8.813 1.720 -18.259 1.00 78.75 97 LEU A N 1
ATOM 797 C CA . LEU A 1 97 ? 9.654 2.223 -17.170 1.00 78.75 97 LEU A CA 1
ATOM 798 C C . LEU A 1 97 ? 9.061 3.494 -16.546 1.00 78.75 97 LEU A C 1
ATOM 800 O O . LEU A 1 97 ? 9.018 3.627 -15.329 1.00 78.75 97 LEU A O 1
ATOM 804 N N . ALA A 1 98 ? 8.529 4.404 -17.365 1.00 80.75 98 ALA A N 1
ATOM 805 C CA . ALA A 1 98 ? 7.854 5.608 -16.886 1.00 80.75 98 ALA A CA 1
ATOM 806 C C . ALA A 1 98 ? 6.552 5.313 -16.120 1.00 80.75 98 ALA A C 1
ATOM 808 O O . ALA A 1 98 ? 6.102 6.149 -15.338 1.00 80.75 98 ALA A O 1
ATOM 809 N N . VAL A 1 99 ? 5.898 4.172 -16.354 1.00 85.19 99 VAL A N 1
ATOM 810 C CA . VAL A 1 99 ? 4.761 3.723 -15.534 1.00 85.19 99 VAL A CA 1
ATOM 811 C C . VAL A 1 99 ? 5.259 3.202 -14.188 1.00 85.19 99 VAL A C 1
ATOM 813 O O . VAL A 1 99 ? 4.746 3.641 -13.164 1.00 85.19 99 VAL A O 1
ATOM 816 N N . GLN A 1 100 ? 6.309 2.378 -14.177 1.00 81.75 100 GLN A N 1
ATOM 817 C CA . GLN A 1 100 ? 6.907 1.860 -12.939 1.00 81.75 100 GLN A CA 1
ATOM 818 C C . GLN A 1 100 ? 7.450 2.973 -12.035 1.00 81.75 100 GLN A C 1
ATOM 820 O O . GLN A 1 100 ? 7.191 2.976 -10.837 1.00 81.75 100 GLN A O 1
ATOM 825 N N . ILE A 1 101 ? 8.126 3.974 -12.606 1.00 82.62 101 ILE A N 1
ATOM 826 C CA . ILE A 1 101 ? 8.597 5.142 -11.845 1.00 82.62 101 ILE A CA 1
ATOM 827 C C . ILE A 1 101 ? 7.411 5.895 -11.227 1.00 82.62 101 ILE A C 1
ATOM 829 O O . ILE A 1 101 ? 7.458 6.261 -10.059 1.00 82.62 101 ILE A O 1
ATOM 833 N N . ARG A 1 102 ? 6.310 6.073 -11.969 1.00 86.69 102 ARG A N 1
ATOM 834 C CA . ARG A 1 102 ? 5.100 6.729 -11.442 1.00 86.69 102 ARG A CA 1
ATOM 835 C C . ARG A 1 102 ? 4.407 5.921 -10.346 1.00 86.69 102 ARG A C 1
ATOM 837 O O . ARG A 1 102 ? 3.814 6.506 -9.445 1.00 86.69 102 ARG A O 1
ATOM 844 N N . GLU A 1 103 ? 4.430 4.595 -10.424 1.00 86.75 103 GLU A N 1
ATOM 845 C CA . GLU A 1 103 ? 3.938 3.713 -9.358 1.00 86.75 103 GLU A CA 1
ATOM 846 C C . GLU A 1 103 ? 4.787 3.849 -8.095 1.00 86.75 103 GLU A C 1
ATOM 848 O O . GLU A 1 103 ? 4.236 4.132 -7.032 1.00 86.75 103 GLU A O 1
ATOM 853 N N . ALA A 1 104 ? 6.110 3.780 -8.237 1.00 86.69 104 ALA A N 1
ATOM 854 C CA . ALA A 1 104 ? 7.054 3.968 -7.141 1.00 86.69 104 ALA A CA 1
ATOM 855 C C . ALA A 1 104 ? 6.919 5.350 -6.481 1.00 86.69 104 ALA A C 1
ATOM 857 O O . ALA A 1 104 ? 6.904 5.456 -5.261 1.00 86.69 104 ALA A O 1
ATOM 858 N N . GLU A 1 105 ? 6.746 6.417 -7.267 1.00 89.31 105 GLU A N 1
ATOM 859 C CA . GLU A 1 105 ? 6.509 7.767 -6.739 1.00 89.31 105 GLU A CA 1
ATOM 860 C C . GLU A 1 105 ? 5.207 7.865 -5.934 1.00 89.31 105 GLU A C 1
ATOM 862 O O . GLU A 1 105 ? 5.161 8.569 -4.924 1.00 89.31 105 GLU A O 1
ATOM 867 N N . ARG A 1 106 ? 4.136 7.183 -6.368 1.00 91.12 106 ARG A N 1
ATOM 868 C CA . ARG A 1 106 ? 2.868 7.152 -5.621 1.00 91.12 106 ARG A CA 1
ATOM 869 C C . ARG A 1 106 ? 3.029 6.431 -4.290 1.00 91.12 106 ARG A C 1
ATOM 871 O O . ARG A 1 106 ? 2.565 6.957 -3.282 1.00 91.12 106 ARG A O 1
ATOM 878 N N . GLN A 1 107 ? 3.705 5.283 -4.289 1.00 91.81 107 GLN A N 1
ATOM 879 C CA . GLN A 1 107 ? 4.018 4.553 -3.062 1.00 91.81 107 GLN A CA 1
ATOM 880 C C . GLN A 1 107 ? 4.877 5.414 -2.131 1.00 91.81 107 GLN A C 1
ATOM 882 O O . GLN A 1 107 ? 4.506 5.627 -0.983 1.00 91.81 107 GLN A O 1
ATOM 887 N N . ARG A 1 108 ? 5.944 6.024 -2.653 1.00 90.38 108 ARG A N 1
ATOM 888 C CA . ARG A 1 108 ? 6.838 6.894 -1.885 1.00 90.38 108 ARG A CA 1
ATOM 889 C C . ARG A 1 108 ? 6.105 8.050 -1.211 1.00 90.38 108 ARG A C 1
ATOM 891 O O . ARG A 1 108 ? 6.308 8.284 -0.027 1.00 90.38 108 ARG A O 1
ATOM 898 N N . ARG A 1 109 ? 5.222 8.755 -1.927 1.00 91.88 109 ARG A N 1
ATOM 899 C CA . ARG A 1 109 ? 4.419 9.842 -1.333 1.00 91.88 109 ARG A CA 1
ATOM 900 C C . ARG A 1 109 ? 3.489 9.341 -0.232 1.00 91.88 109 ARG A C 1
ATOM 902 O O . ARG A 1 109 ? 3.283 10.049 0.747 1.00 91.88 109 ARG A O 1
ATOM 909 N N . ALA A 1 110 ? 2.926 8.145 -0.393 1.00 91.44 110 ALA A N 1
ATOM 910 C CA . ALA A 1 110 ? 2.103 7.520 0.635 1.00 91.44 110 ALA A CA 1
ATOM 911 C C . ALA A 1 110 ? 2.942 7.180 1.881 1.00 91.44 110 ALA A C 1
ATOM 913 O O . ALA A 1 110 ? 2.530 7.490 2.995 1.00 91.44 110 ALA A O 1
ATOM 914 N N . VAL A 1 111 ? 4.148 6.632 1.698 1.00 90.69 111 VAL A N 1
ATOM 915 C CA . VAL A 1 111 ? 5.096 6.342 2.787 1.00 90.69 111 VAL A CA 1
ATOM 916 C C . VAL A 1 111 ? 5.578 7.618 3.477 1.00 90.69 111 VAL A C 1
ATOM 918 O O . VAL A 1 111 ? 5.655 7.655 4.702 1.00 90.69 111 VAL A O 1
ATOM 921 N N . GLU A 1 112 ? 5.888 8.671 2.723 1.00 90.50 112 GLU A N 1
ATOM 922 C CA . GLU A 1 112 ? 6.271 9.977 3.270 1.00 90.50 112 GLU A CA 1
ATOM 923 C C . GLU A 1 112 ? 5.128 10.569 4.108 1.00 90.50 112 GLU A C 1
ATOM 925 O O . GLU A 1 112 ? 5.361 10.930 5.258 1.00 90.50 112 GLU A O 1
ATOM 930 N N . ALA A 1 113 ? 3.886 10.547 3.608 1.00 89.31 113 ALA A N 1
ATOM 931 C CA . ALA A 1 113 ? 2.713 10.996 4.363 1.00 89.31 113 ALA A CA 1
ATOM 932 C C . ALA A 1 113 ? 2.488 10.182 5.652 1.00 89.31 113 ALA A C 1
ATOM 934 O O . ALA A 1 113 ? 2.174 10.754 6.693 1.00 89.31 113 ALA A O 1
ATOM 935 N N . ILE A 1 114 ? 2.701 8.860 5.615 1.00 89.56 114 ILE A N 1
ATOM 936 C CA . ILE A 1 114 ? 2.668 8.012 6.818 1.00 89.56 114 ILE A CA 1
ATOM 937 C C . ILE A 1 114 ? 3.754 8.449 7.809 1.00 89.56 114 ILE A C 1
ATOM 939 O O . ILE A 1 114 ? 3.481 8.636 8.989 1.00 89.56 114 ILE A O 1
ATOM 943 N N . ARG A 1 115 ? 4.989 8.656 7.351 1.00 86.75 115 ARG A N 1
ATOM 944 C CA . ARG A 1 115 ? 6.108 9.044 8.226 1.00 86.75 115 ARG A CA 1
ATOM 945 C C . ARG A 1 115 ? 5.943 10.443 8.822 1.00 86.75 115 ARG A C 1
ATOM 947 O O . ARG A 1 115 ? 6.413 10.681 9.931 1.00 86.75 115 ARG A O 1
ATOM 954 N N . GLU A 1 116 ? 5.270 11.350 8.119 1.00 86.62 116 GLU A N 1
ATOM 955 C CA . GLU A 1 116 ? 4.963 12.702 8.602 1.00 86.62 116 GLU A CA 1
ATOM 956 C C . GLU A 1 116 ? 3.926 12.722 9.729 1.00 86.62 116 GLU A C 1
ATOM 958 O O . GLU A 1 116 ? 3.937 13.647 10.539 1.00 86.62 116 GLU A O 1
ATOM 963 N N . THR A 1 117 ? 3.064 11.704 9.827 1.00 81.69 117 THR A N 1
ATOM 964 C CA . THR A 1 117 ? 2.030 11.651 10.879 1.00 81.69 117 THR A CA 1
ATOM 965 C C . THR A 1 117 ? 2.606 11.509 12.288 1.00 81.69 117 THR A C 1
ATOM 967 O O . THR A 1 117 ? 1.936 11.850 13.262 1.00 81.69 117 THR A O 1
ATOM 970 N N . GLY A 1 118 ? 3.879 11.111 12.405 1.00 70.75 118 GLY A N 1
ATOM 971 C CA . GLY A 1 118 ? 4.569 10.967 13.683 1.00 70.75 118 GLY A CA 1
ATOM 972 C C . GLY A 1 118 ? 4.034 9.794 14.511 1.00 70.75 118 GLY A C 1
ATOM 973 O O . GLY A 1 118 ? 3.363 8.902 14.002 1.00 70.75 118 GLY A O 1
ATOM 974 N N . GLY A 1 119 ? 4.368 9.758 15.802 1.00 71.44 119 GLY A N 1
ATOM 975 C CA . GLY A 1 119 ? 3.896 8.700 16.703 1.00 71.44 119 GLY A CA 1
ATOM 976 C C . GLY A 1 119 ? 4.532 7.332 16.431 1.00 71.44 119 GLY A C 1
ATOM 977 O O . GLY A 1 119 ? 5.741 7.238 16.210 1.00 71.44 119 GLY A O 1
ATOM 978 N N . TRP A 1 120 ? 3.732 6.264 16.509 1.00 72.62 120 TRP A N 1
ATOM 979 C CA . TRP A 1 120 ? 4.179 4.871 16.328 1.00 72.62 120 TRP A CA 1
ATOM 980 C C . TRP A 1 120 ? 3.999 4.367 14.887 1.00 72.62 120 TRP A C 1
ATOM 982 O O . TRP A 1 120 ? 3.980 3.160 14.644 1.00 72.62 120 TRP A O 1
ATOM 992 N N . ALA A 1 121 ? 3.927 5.295 13.926 1.00 81.62 121 ALA A N 1
ATOM 993 C CA . ALA A 1 121 ? 3.827 4.989 12.509 1.00 81.62 121 ALA A CA 1
ATOM 994 C C . ALA A 1 121 ? 5.048 4.195 12.006 1.00 81.62 121 ALA A C 1
ATOM 996 O O . ALA A 1 121 ? 6.200 4.623 12.133 1.00 81.62 121 ALA A O 1
ATOM 997 N N . TRP A 1 122 ? 4.804 3.036 11.402 1.00 83.81 122 TRP A N 1
ATOM 998 C CA . TRP A 1 122 ? 5.835 2.168 10.848 1.00 83.81 122 TRP A CA 1
ATOM 999 C C . TRP A 1 122 ? 5.374 1.544 9.526 1.00 83.81 122 TRP A C 1
ATOM 1001 O O . TRP A 1 122 ? 4.201 1.233 9.337 1.00 83.81 122 TRP A O 1
ATOM 1011 N N . VAL A 1 123 ? 6.317 1.384 8.598 1.00 86.62 123 VAL A N 1
ATOM 1012 C CA . VAL A 1 123 ? 6.086 0.842 7.255 1.00 86.62 123 VAL A CA 1
ATOM 1013 C C . VAL A 1 123 ? 7.091 -0.273 7.017 1.00 86.62 123 VAL A C 1
ATOM 1015 O O . VAL A 1 123 ? 8.287 -0.042 7.199 1.00 86.62 123 VAL A O 1
ATOM 1018 N N . GLY A 1 124 ? 6.590 -1.433 6.604 1.00 83.62 124 GLY A N 1
ATOM 1019 C CA . GLY A 1 124 ? 7.353 -2.623 6.263 1.00 83.62 124 GLY A CA 1
ATOM 1020 C C . GLY A 1 124 ? 7.254 -2.963 4.784 1.00 83.62 124 GLY A C 1
ATOM 1021 O O . GLY A 1 124 ? 6.174 -2.900 4.184 1.00 83.62 124 GLY A O 1
ATOM 1022 N N . TYR A 1 125 ? 8.390 -3.343 4.213 1.00 84.44 125 TYR A N 1
ATOM 1023 C CA . TYR A 1 125 ? 8.506 -3.755 2.817 1.00 84.44 125 TYR A CA 1
ATOM 1024 C C . TYR A 1 125 ? 8.567 -5.276 2.673 1.00 84.44 125 TYR A C 1
ATOM 1026 O O . TYR A 1 125 ? 8.992 -5.974 3.589 1.00 84.44 125 TYR A O 1
ATOM 1034 N N . ASP A 1 126 ? 8.208 -5.774 1.493 1.00 79.31 126 ASP A N 1
ATOM 1035 C CA . ASP A 1 126 ? 8.230 -7.197 1.130 1.00 79.31 126 ASP A CA 1
ATOM 1036 C C . ASP A 1 126 ? 9.572 -7.911 1.376 1.00 79.31 126 ASP A C 1
ATOM 1038 O O . ASP A 1 126 ? 9.586 -9.089 1.710 1.00 79.31 126 ASP A O 1
ATOM 1042 N N . TYR A 1 127 ? 10.710 -7.226 1.241 1.00 75.75 127 TYR A N 1
ATOM 1043 C CA . TYR A 1 127 ? 12.032 -7.821 1.499 1.00 75.75 127 TYR A CA 1
ATOM 1044 C C . TYR A 1 127 ? 12.406 -7.897 2.990 1.00 75.75 127 TYR A C 1
ATOM 1046 O O . TYR A 1 127 ? 13.397 -8.536 3.343 1.00 75.75 127 TYR A O 1
ATOM 1054 N N . GLU A 1 128 ? 11.661 -7.221 3.870 1.00 72.25 128 GLU A N 1
ATOM 1055 C CA . GLU A 1 128 ? 11.931 -7.208 5.316 1.00 72.25 128 GLU A CA 1
ATOM 1056 C C . GLU A 1 128 ? 11.339 -8.431 6.029 1.00 72.25 128 GLU A C 1
ATOM 1058 O O . GLU A 1 128 ? 11.723 -8.720 7.164 1.00 72.25 128 GLU A O 1
ATOM 1063 N N . PHE A 1 129 ? 10.453 -9.167 5.352 1.00 67.56 129 PHE A N 1
ATOM 1064 C CA . PHE A 1 129 ? 9.733 -10.321 5.880 1.00 67.56 129 PHE A CA 1
ATOM 1065 C C . PHE A 1 129 ? 9.872 -11.502 4.929 1.00 67.56 129 PHE A C 1
ATOM 1067 O O . PHE A 1 129 ? 9.862 -11.351 3.709 1.00 67.56 129 PHE A O 1
ATOM 1074 N N . ASP A 1 130 ? 9.999 -12.709 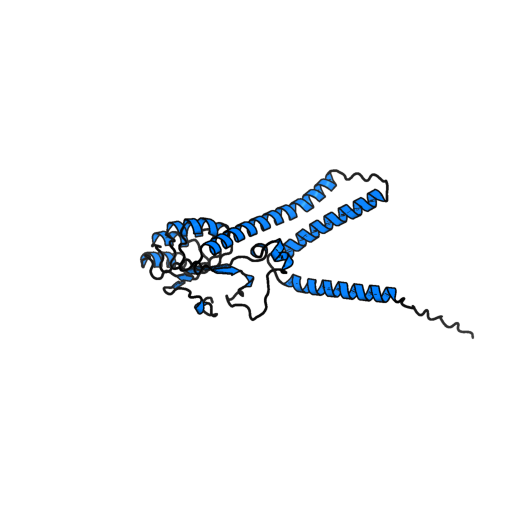5.471 1.00 58.84 130 ASP A N 1
ATOM 1075 C CA . ASP A 1 130 ? 9.821 -13.900 4.656 1.00 58.84 130 ASP A CA 1
ATOM 1076 C C . ASP A 1 130 ? 8.328 -14.171 4.387 1.00 58.84 130 ASP A C 1
ATOM 1078 O O . ASP A 1 130 ? 7.425 -13.566 4.965 1.00 58.84 130 ASP A O 1
ATOM 1082 N N . ARG A 1 131 ? 8.053 -15.132 3.501 1.00 49.47 131 ARG A N 1
ATOM 1083 C CA . ARG A 1 131 ? 6.693 -15.591 3.148 1.00 49.47 131 ARG A CA 1
ATOM 1084 C C . ARG A 1 131 ? 5.857 -16.130 4.325 1.00 49.47 131 ARG A C 1
ATOM 1086 O O . ARG A 1 131 ? 4.726 -16.544 4.091 1.00 49.47 131 ARG A O 1
ATOM 1093 N N . PHE A 1 132 ? 6.434 -16.215 5.522 1.00 45.62 132 PHE A N 1
ATOM 1094 C CA . PHE A 1 132 ? 5.807 -16.653 6.767 1.00 45.62 132 PHE A CA 1
ATOM 1095 C C . PHE A 1 132 ? 5.774 -15.519 7.811 1.00 45.62 132 PHE A C 1
ATOM 1097 O O . PHE A 1 132 ? 5.521 -15.775 8.981 1.00 45.62 132 PHE A O 1
ATOM 1104 N N . GLY A 1 133 ? 6.060 -14.271 7.416 1.00 53.41 133 GLY A N 1
ATOM 1105 C CA . GLY A 1 133 ? 6.034 -13.107 8.303 1.00 53.41 133 GLY A CA 1
ATOM 1106 C C . GLY A 1 133 ? 7.199 -13.031 9.293 1.00 53.41 133 GLY A C 1
ATOM 1107 O O . GLY A 1 133 ? 7.205 -12.146 10.147 1.00 53.41 133 GLY A O 1
ATOM 1108 N N . ASN A 1 134 ? 8.199 -13.912 9.188 1.00 57.09 134 ASN A N 1
ATOM 1109 C CA . ASN A 1 134 ? 9.376 -13.869 10.047 1.00 57.09 134 ASN A CA 1
ATOM 1110 C C . ASN A 1 134 ? 10.397 -12.872 9.504 1.00 57.09 134 ASN A C 1
ATOM 1112 O O . ASN A 1 134 ? 10.623 -12.790 8.294 1.00 57.09 134 ASN A O 1
ATOM 1116 N N . PHE A 1 135 ? 11.084 -12.172 10.410 1.00 54.91 135 PHE A N 1
ATOM 1117 C CA . PHE A 1 135 ? 12.312 -11.473 10.045 1.00 54.91 135 PHE A CA 1
ATOM 1118 C C . PHE A 1 135 ? 13.298 -12.511 9.491 1.00 54.91 135 PHE A C 1
ATOM 1120 O O . PHE A 1 135 ? 13.620 -13.473 10.201 1.00 54.91 135 PHE A O 1
ATOM 1127 N N . PRO A 1 136 ? 13.765 -12.368 8.239 1.00 53.28 136 PRO A N 1
ATOM 1128 C CA . PRO A 1 136 ? 14.612 -13.372 7.623 1.00 53.28 136 PRO A CA 1
ATOM 1129 C C . PRO A 1 136 ? 15.867 -13.591 8.482 1.00 53.28 136 PRO A C 1
ATOM 1131 O O . PRO A 1 136 ? 16.398 -12.631 9.055 1.00 53.28 136 PRO A O 1
ATOM 1134 N N . PRO A 1 137 ? 16.359 -14.839 8.602 1.00 48.12 137 PRO A N 1
ATOM 1135 C CA . PRO A 1 137 ? 17.501 -15.162 9.444 1.00 48.12 137 PRO A CA 1
ATOM 1136 C C . PRO A 1 137 ? 18.756 -14.465 8.912 1.00 48.12 137 PRO A C 1
ATOM 1138 O O . PRO A 1 137 ? 19.432 -14.961 8.016 1.00 48.12 137 PRO A O 1
ATOM 1141 N N . SER A 1 138 ? 19.041 -13.291 9.476 1.00 50.03 138 SER A N 1
ATOM 1142 C CA . SER A 1 138 ? 20.308 -12.567 9.426 1.00 50.03 138 SER A CA 1
ATOM 1143 C C . SER A 1 138 ? 21.056 -12.665 8.091 1.00 50.03 138 SER A C 1
ATOM 1145 O O . SER A 1 138 ? 22.133 -13.251 8.079 1.00 50.03 138 SER A O 1
ATOM 1147 N N . GLN A 1 139 ? 20.523 -12.099 7.002 1.00 52.25 139 GLN A N 1
ATOM 1148 C CA . GLN A 1 139 ? 21.315 -11.441 5.950 1.00 52.25 139 GLN A CA 1
ATOM 1149 C C . GLN A 1 139 ? 20.471 -10.376 5.242 1.00 52.25 139 GLN A C 1
ATOM 1151 O O . GLN A 1 139 ? 19.372 -10.639 4.768 1.00 52.25 139 GLN A O 1
ATOM 1156 N N . GLU A 1 140 ? 21.025 -9.167 5.210 1.00 55.84 140 GLU A N 1
ATOM 1157 C CA . GLU A 1 140 ? 20.548 -7.952 4.554 1.00 55.84 140 GLU A CA 1
ATOM 1158 C C . GLU A 1 140 ? 20.359 -8.166 3.044 1.00 55.84 140 GLU A C 1
ATOM 1160 O O . GLU A 1 140 ? 21.199 -7.781 2.230 1.00 55.84 140 GLU A O 1
ATOM 1165 N N . GLN A 1 141 ? 19.256 -8.783 2.630 1.00 63.34 141 GLN A N 1
ATOM 1166 C CA . GLN A 1 141 ? 18.867 -8.771 1.225 1.00 63.34 141 GLN A CA 1
ATOM 1167 C C . GLN A 1 141 ? 18.137 -7.478 0.908 1.00 63.34 141 GLN A C 1
ATOM 1169 O O . GLN A 1 141 ? 16.922 -7.410 0.765 1.00 63.34 141 GLN A O 1
ATOM 1174 N N . GLU A 1 142 ? 18.932 -6.415 0.821 1.00 69.88 142 GLU A N 1
ATOM 1175 C CA . GLU A 1 142 ? 18.466 -5.150 0.287 1.00 69.88 142 GLU A CA 1
ATOM 1176 C C . GLU A 1 142 ? 17.979 -5.352 -1.159 1.00 69.88 142 GLU A C 1
ATOM 1178 O O . GLU A 1 142 ? 18.637 -6.032 -1.955 1.00 69.88 142 GLU A O 1
ATOM 1183 N N . PRO A 1 143 ? 16.858 -4.725 -1.551 1.00 74.50 143 PRO A N 1
ATOM 1184 C CA . PRO A 1 143 ? 16.186 -5.019 -2.818 1.00 74.50 143 PRO A CA 1
ATOM 1185 C C . PRO A 1 143 ? 16.989 -4.555 -4.048 1.00 74.50 143 PRO A C 1
ATOM 1187 O O . PRO A 1 143 ? 16.684 -4.939 -5.180 1.00 74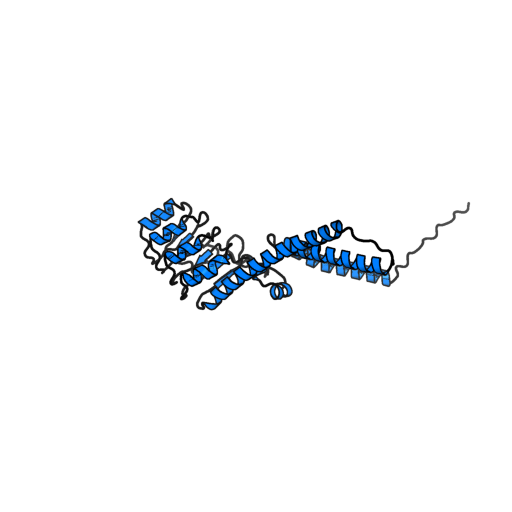.50 143 PRO A O 1
ATOM 1190 N N . ALA A 1 144 ? 18.014 -3.722 -3.836 1.00 74.75 144 ALA A N 1
ATOM 1191 C CA . ALA A 1 144 ? 18.960 -3.256 -4.841 1.00 74.75 144 ALA A CA 1
ATOM 1192 C C . ALA A 1 144 ? 20.248 -2.703 -4.186 1.00 74.75 144 ALA A C 1
ATOM 1194 O O . ALA A 1 144 ? 20.211 -2.274 -3.030 1.00 74.75 144 ALA A O 1
ATOM 1195 N N . PRO A 1 145 ? 21.373 -2.628 -4.927 1.00 78.94 145 PRO A N 1
ATOM 1196 C CA . PRO A 1 145 ? 22.586 -1.944 -4.485 1.00 78.94 145 PRO A CA 1
ATOM 1197 C C . PRO A 1 145 ? 22.309 -0.509 -4.027 1.00 78.94 145 PRO A C 1
ATOM 1199 O O . PRO A 1 145 ? 21.472 0.180 -4.615 1.00 78.94 145 PRO A O 1
ATOM 1202 N N . SER A 1 146 ? 23.057 -0.031 -3.030 1.00 81.25 146 SER A N 1
ATOM 1203 C CA . SER A 1 146 ? 22.912 1.321 -2.464 1.00 81.25 146 SER A CA 1
ATOM 1204 C C . SER A 1 146 ? 22.869 2.420 -3.527 1.00 81.25 146 SER A C 1
ATOM 1206 O O . SER A 1 146 ? 21.909 3.181 -3.570 1.00 81.25 146 SER A O 1
ATOM 1208 N N . TRP A 1 147 ? 23.817 2.421 -4.472 1.00 82.75 147 TRP A N 1
ATOM 1209 C CA . TRP A 1 147 ? 23.883 3.426 -5.543 1.00 82.75 147 TRP A CA 1
ATOM 1210 C C . TRP A 1 147 ? 22.607 3.506 -6.394 1.00 82.75 147 TRP A C 1
ATOM 1212 O O . TRP A 1 147 ? 22.269 4.563 -6.924 1.00 82.75 147 TRP A O 1
ATOM 1222 N N . LEU A 1 148 ? 21.906 2.383 -6.553 1.00 78.44 148 LEU A N 1
ATOM 1223 C CA . LEU A 1 148 ? 20.708 2.296 -7.373 1.00 78.44 148 LEU A CA 1
ATOM 1224 C C . LEU A 1 148 ? 19.459 2.691 -6.570 1.00 78.44 148 LEU A C 1
ATOM 1226 O O . LEU A 1 148 ? 18.563 3.335 -7.117 1.00 78.44 148 LEU A O 1
ATOM 1230 N N . ARG A 1 149 ? 19.429 2.378 -5.269 1.00 82.81 149 ARG A N 1
ATOM 1231 C CA . ARG A 1 149 ? 18.403 2.866 -4.332 1.00 82.81 149 ARG A CA 1
ATOM 1232 C C . ARG A 1 149 ? 18.497 4.375 -4.131 1.00 82.81 149 ARG A C 1
ATOM 1234 O O . ARG A 1 149 ? 17.466 5.033 -4.107 1.00 82.81 149 ARG A O 1
ATOM 1241 N N . ASP A 1 150 ? 19.702 4.930 -4.080 1.00 83.12 150 ASP A N 1
ATOM 1242 C CA . ASP A 1 150 ? 19.907 6.380 -4.015 1.00 83.12 150 ASP A CA 1
ATOM 1243 C C . ASP A 1 150 ? 19.394 7.081 -5.283 1.00 83.12 150 ASP A C 1
ATOM 1245 O O . ASP A 1 150 ? 18.915 8.213 -5.227 1.00 83.12 150 ASP A O 1
ATOM 1249 N N . LEU A 1 151 ? 19.463 6.398 -6.432 1.00 82.25 151 LEU A N 1
ATOM 1250 C CA . LEU A 1 151 ? 19.018 6.933 -7.716 1.00 82.25 151 LEU A CA 1
ATOM 1251 C C . LEU A 1 151 ? 17.498 6.842 -7.918 1.00 82.25 151 LEU A C 1
ATOM 1253 O O . LEU A 1 151 ? 16.891 7.802 -8.388 1.00 82.25 151 LEU A O 1
ATOM 1257 N N . LEU A 1 152 ? 16.895 5.684 -7.630 1.00 81.50 152 LEU A N 1
ATOM 1258 C CA . LEU A 1 152 ? 15.494 5.385 -7.969 1.00 81.50 152 LEU A CA 1
ATOM 1259 C C . LEU A 1 152 ? 14.560 5.288 -6.752 1.00 81.50 152 LEU A C 1
ATOM 1261 O O . LEU A 1 152 ? 13.344 5.304 -6.921 1.00 81.50 152 LEU A O 1
ATOM 1265 N N . GLY A 1 153 ? 15.103 5.251 -5.536 1.00 83.12 153 GLY A N 1
ATOM 1266 C CA . GLY A 1 153 ? 14.360 5.045 -4.293 1.00 83.12 153 GLY A CA 1
ATOM 1267 C C . GLY A 1 153 ? 14.120 3.567 -3.975 1.00 83.12 153 GLY A C 1
ATOM 1268 O O . GLY A 1 153 ? 14.063 2.718 -4.864 1.00 83.12 153 GLY A O 1
ATOM 1269 N N . VAL A 1 154 ? 13.958 3.254 -2.687 1.00 84.12 154 VAL A N 1
ATOM 1270 C CA . VAL A 1 154 ? 13.633 1.892 -2.217 1.00 84.12 154 VAL A CA 1
ATOM 1271 C C . VAL A 1 154 ? 12.236 1.474 -2.679 1.00 84.12 154 VAL A C 1
ATOM 1273 O O . VAL A 1 154 ? 12.054 0.338 -3.109 1.00 84.12 154 VAL A O 1
ATOM 1276 N N . ASP A 1 155 ? 11.294 2.421 -2.717 1.00 85.94 155 ASP A N 1
ATOM 1277 C CA . ASP A 1 155 ? 9.909 2.233 -3.169 1.00 85.94 155 ASP A CA 1
ATOM 1278 C C . ASP A 1 155 ? 9.777 1.740 -4.618 1.00 85.94 155 ASP A C 1
ATOM 1280 O O . ASP A 1 155 ? 8.718 1.277 -5.036 1.00 85.94 155 ASP A O 1
ATOM 1284 N N . PHE A 1 156 ? 10.841 1.866 -5.414 1.00 84.50 156 PHE A N 1
ATOM 1285 C CA . PHE A 1 156 ? 10.873 1.349 -6.777 1.00 84.50 156 PHE A CA 1
ATOM 1286 C C . PHE A 1 156 ? 11.156 -0.157 -6.822 1.00 84.50 156 PHE A C 1
ATOM 1288 O O . PHE A 1 156 ? 10.632 -0.866 -7.685 1.00 84.50 156 PHE A O 1
ATOM 1295 N N . PHE A 1 157 ? 11.985 -0.650 -5.902 1.00 80.19 157 PHE A N 1
ATOM 1296 C CA . PHE A 1 157 ? 12.450 -2.039 -5.886 1.00 80.19 157 PHE A CA 1
ATOM 1297 C C . PHE A 1 157 ? 11.671 -2.935 -4.930 1.00 80.19 157 PHE A C 1
ATOM 1299 O O . PHE A 1 157 ? 11.737 -4.153 -5.080 1.00 80.19 157 PHE A O 1
ATOM 1306 N N . ALA A 1 158 ? 10.956 -2.331 -3.986 1.00 84.31 158 ALA A N 1
ATOM 1307 C CA . ALA A 1 158 ? 10.233 -3.008 -2.929 1.00 84.31 158 ALA A CA 1
ATOM 1308 C C . ALA A 1 158 ? 8.789 -2.519 -2.853 1.00 84.31 158 ALA A C 1
ATOM 1310 O O . ALA A 1 158 ? 8.489 -1.351 -3.125 1.00 84.31 158 ALA A O 1
ATOM 1311 N N . GLU A 1 159 ? 7.896 -3.418 -2.469 1.00 86.06 159 GLU A N 1
ATOM 1312 C CA . GLU A 1 159 ? 6.475 -3.122 -2.311 1.00 86.06 159 GLU A CA 1
ATOM 1313 C C . GLU A 1 159 ? 6.139 -3.035 -0.827 1.00 86.06 159 GLU A C 1
ATOM 1315 O O . GLU A 1 159 ? 6.630 -3.820 -0.017 1.00 86.06 159 GLU A O 1
ATOM 1320 N N . VAL A 1 160 ? 5.328 -2.045 -0.457 1.00 88.88 160 VAL A N 1
ATOM 1321 C CA . VAL A 1 160 ? 4.870 -1.908 0.927 1.00 88.88 160 VAL A CA 1
ATOM 1322 C C . VAL A 1 160 ? 3.799 -2.958 1.194 1.00 88.88 160 VAL A C 1
ATOM 1324 O O . VAL A 1 160 ? 2.723 -2.918 0.591 1.00 88.88 160 VAL A O 1
ATOM 1327 N N . GLU A 1 161 ? 4.086 -3.867 2.121 1.00 86.69 161 GLU A N 1
ATOM 1328 C CA . GLU A 1 161 ? 3.169 -4.942 2.510 1.00 86.69 161 GLU A CA 1
ATOM 1329 C C . GLU A 1 161 ? 2.558 -4.710 3.889 1.00 86.69 161 GLU A C 1
ATOM 1331 O O . GLU A 1 161 ? 1.427 -5.134 4.130 1.00 86.69 161 GLU A O 1
ATOM 1336 N N . VAL A 1 162 ? 3.251 -3.988 4.773 1.00 84.94 162 VAL A N 1
ATOM 1337 C CA . VAL A 1 162 ? 2.792 -3.755 6.143 1.00 84.94 162 VAL A CA 1
ATOM 1338 C C . VAL A 1 162 ? 2.813 -2.269 6.473 1.00 84.94 162 VAL A C 1
ATOM 1340 O O . VAL A 1 162 ? 3.818 -1.590 6.280 1.00 84.94 162 VAL A O 1
ATOM 1343 N N . VAL A 1 163 ? 1.712 -1.760 7.020 1.00 89.88 163 VAL A N 1
ATOM 1344 C CA . VAL A 1 163 ? 1.624 -0.402 7.564 1.00 89.88 163 VAL A CA 1
ATOM 1345 C C . VAL A 1 163 ? 0.970 -0.453 8.933 1.00 89.88 163 VAL A C 1
ATOM 1347 O O . VAL A 1 163 ? -0.131 -0.977 9.090 1.00 89.88 163 VAL A O 1
ATOM 1350 N N . LEU A 1 164 ? 1.643 0.128 9.919 1.00 86.81 164 LEU A N 1
ATOM 1351 C CA . LEU A 1 164 ? 1.141 0.308 11.274 1.00 86.81 164 LEU A CA 1
ATOM 1352 C C . LEU A 1 164 ? 1.044 1.805 11.531 1.00 86.81 164 LEU A C 1
ATOM 1354 O O . LEU A 1 164 ? 2.042 2.509 11.432 1.00 86.81 164 LEU A O 1
ATOM 1358 N N . LEU A 1 165 ? -0.152 2.290 11.829 1.00 88.12 165 LEU A N 1
ATOM 1359 C CA . LEU A 1 165 ? -0.457 3.694 12.113 1.00 88.12 165 LEU A CA 1
ATOM 1360 C C . LEU A 1 165 ? -1.053 3.837 13.518 1.00 88.12 165 LEU A C 1
ATOM 1362 O O . LEU A 1 165 ? -1.861 4.727 13.771 1.00 88.12 1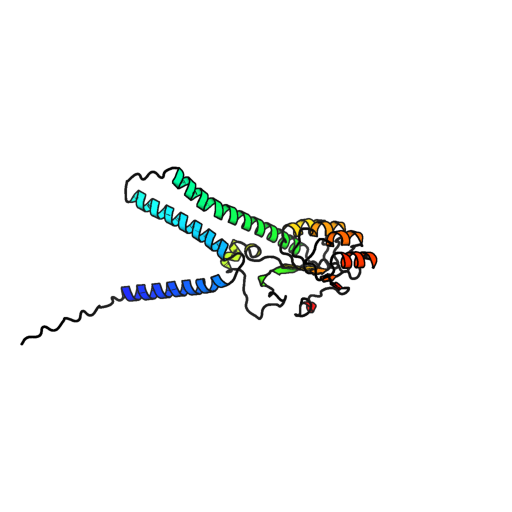65 LEU A O 1
ATOM 1366 N N . ASP A 1 166 ? -0.680 2.935 14.423 1.00 84.06 166 ASP A N 1
ATOM 1367 C CA . ASP A 1 166 ? -1.285 2.872 15.745 1.00 84.06 166 ASP A CA 1
ATOM 1368 C C . ASP A 1 166 ? -0.989 4.127 16.568 1.00 84.06 166 ASP A C 1
ATOM 1370 O O . ASP A 1 166 ? 0.133 4.635 16.542 1.00 84.06 166 ASP A O 1
ATOM 1374 N N . ASP A 1 167 ? -1.980 4.579 17.340 1.00 83.00 167 ASP A N 1
ATOM 1375 C CA . ASP A 1 167 ? -1.844 5.715 18.266 1.00 83.00 167 ASP A CA 1
ATOM 1376 C C . ASP A 1 167 ? -1.391 7.007 17.555 1.00 83.00 167 ASP A C 1
ATOM 1378 O O . ASP A 1 167 ? -0.441 7.685 17.957 1.00 83.00 167 ASP A O 1
ATOM 1382 N N . THR A 1 168 ? -2.057 7.324 16.441 1.00 83.75 168 THR A N 1
ATOM 1383 C CA . THR A 1 168 ? -1.804 8.529 15.640 1.00 83.75 168 THR A CA 1
ATOM 1384 C C . THR A 1 168 ? -3.086 9.334 15.427 1.00 83.75 168 THR A C 1
ATOM 1386 O O . THR A 1 168 ? -4.188 8.786 15.386 1.00 83.75 168 THR A O 1
ATOM 1389 N N . ASP A 1 169 ? -2.950 10.643 15.185 1.00 84.00 169 ASP A N 1
ATOM 1390 C CA . ASP A 1 169 ? -4.059 11.529 14.779 1.00 84.00 169 ASP A CA 1
ATOM 1391 C C . ASP A 1 169 ? -4.522 11.289 13.323 1.00 84.00 169 ASP A C 1
ATOM 1393 O O . ASP A 1 169 ? -5.123 12.152 12.678 1.00 84.00 169 ASP A O 1
ATOM 1397 N N . PHE A 1 170 ? -4.226 10.112 12.772 1.00 87.31 170 PHE A N 1
ATOM 1398 C CA . PHE A 1 170 ? -4.580 9.729 11.418 1.00 87.31 170 PHE A CA 1
ATOM 1399 C C . PHE A 1 170 ? -6.097 9.538 11.295 1.00 87.31 170 PHE A C 1
ATOM 1401 O O . PHE A 1 170 ? -6.724 8.885 12.126 1.00 87.31 170 PHE A O 1
ATOM 1408 N N . GLY A 1 171 ? -6.697 10.103 10.248 1.00 89.69 171 GLY A N 1
ATOM 1409 C CA . GLY A 1 171 ? -8.138 10.027 9.992 1.00 89.69 171 GLY A CA 1
ATOM 1410 C C . GLY A 1 171 ? -8.454 9.766 8.521 1.00 89.69 171 GLY A C 1
ATOM 1411 O O . GLY A 1 171 ? -7.554 9.590 7.697 1.00 89.69 171 GLY A O 1
ATOM 1412 N N . ASP A 1 172 ? -9.740 9.784 8.176 1.00 91.56 172 ASP A N 1
ATOM 1413 C CA . ASP A 1 172 ? -10.249 9.347 6.864 1.00 91.56 172 ASP A CA 1
ATOM 1414 C C . ASP A 1 172 ? -9.603 10.070 5.669 1.00 91.56 172 ASP A C 1
ATOM 1416 O O . ASP A 1 172 ? -9.298 9.449 4.651 1.00 91.56 172 ASP A O 1
ATOM 1420 N N . ALA A 1 173 ? -9.325 11.371 5.804 1.00 89.94 173 ALA A N 1
ATOM 1421 C CA . ALA A 1 173 ? -8.670 12.158 4.756 1.00 89.94 173 ALA A CA 1
ATOM 1422 C C . ALA A 1 173 ? -7.221 11.706 4.499 1.00 89.94 173 ALA A C 1
ATOM 1424 O O . ALA A 1 173 ? -6.795 11.603 3.346 1.00 89.94 173 ALA A O 1
ATOM 1425 N N . GLY A 1 174 ? -6.476 11.399 5.567 1.00 88.25 174 GLY A N 1
ATOM 1426 C CA . GLY A 1 174 ? -5.131 10.832 5.457 1.00 88.25 174 GLY A CA 1
ATOM 1427 C C . GLY A 1 174 ? -5.178 9.448 4.816 1.00 88.25 174 GLY A C 1
ATOM 1428 O O . GLY A 1 174 ? -4.393 9.145 3.916 1.00 88.25 174 GLY A O 1
ATOM 1429 N N . LEU A 1 175 ? -6.166 8.638 5.204 1.00 90.19 175 LEU A N 1
ATOM 1430 C CA . LEU A 1 175 ? -6.365 7.302 4.655 1.00 90.19 175 LEU A CA 1
ATOM 1431 C C . LEU A 1 175 ? -6.637 7.348 3.147 1.00 90.19 175 LEU A C 1
ATOM 1433 O O . LEU A 1 175 ? -5.995 6.629 2.383 1.00 90.19 175 LEU A O 1
ATOM 1437 N N . GLN A 1 176 ? -7.503 8.255 2.692 1.00 90.69 176 GLN A N 1
ATOM 1438 C CA . GLN A 1 176 ? -7.784 8.454 1.269 1.00 90.69 176 GLN A CA 1
ATOM 1439 C C . GLN A 1 176 ? -6.521 8.783 0.457 1.00 90.69 176 GLN A C 1
ATOM 1441 O O . GLN A 1 176 ? -6.351 8.285 -0.659 1.00 90.69 176 GLN A O 1
ATOM 1446 N N . GLN A 1 177 ? -5.637 9.622 1.002 1.00 88.31 177 GLN A N 1
ATOM 1447 C CA . GLN A 1 177 ? -4.409 10.040 0.326 1.00 88.31 177 GLN A CA 1
ATOM 1448 C C . GLN A 1 177 ? -3.395 8.895 0.198 1.00 88.31 177 GLN A C 1
ATOM 1450 O O . GLN A 1 177 ? -2.718 8.783 -0.825 1.00 88.31 177 GLN A O 1
ATOM 1455 N N . VAL A 1 178 ? -3.291 8.052 1.225 1.00 88.62 178 VAL A N 1
ATOM 1456 C CA . VAL A 1 178 ? -2.262 7.009 1.330 1.00 88.62 178 VAL A CA 1
ATOM 1457 C C . VAL A 1 178 ? -2.659 5.738 0.572 1.00 88.62 178 VAL A C 1
ATOM 1459 O O . VAL A 1 178 ? -1.841 5.170 -0.152 1.00 88.62 178 VAL A O 1
ATOM 1462 N N . VAL A 1 179 ? -3.922 5.310 0.659 1.00 87.06 179 VAL A N 1
ATOM 1463 C CA . VAL A 1 179 ? -4.377 4.005 0.137 1.00 87.06 179 VAL A CA 1
ATOM 1464 C C . VAL A 1 179 ? -4.176 3.858 -1.377 1.00 87.06 179 VAL A C 1
ATOM 1466 O O . VAL A 1 179 ? -3.859 2.772 -1.858 1.00 87.06 179 VAL A O 1
ATOM 1469 N N . GLY A 1 180 ? -4.272 4.951 -2.142 1.00 84.00 180 GLY A N 1
ATOM 1470 C CA . GLY A 1 180 ? -4.071 4.927 -3.597 1.00 84.00 180 GLY A CA 1
ATOM 1471 C C . GLY A 1 180 ? -2.647 4.572 -4.052 1.00 84.00 180 GLY A C 1
ATOM 1472 O O . GLY A 1 180 ? -2.452 4.255 -5.227 1.00 84.00 180 GLY A O 1
ATOM 1473 N N . GLY A 1 181 ? -1.659 4.642 -3.154 1.00 85.06 181 GLY A N 1
ATOM 1474 C CA . GLY A 1 181 ? -0.261 4.294 -3.425 1.00 85.06 181 GLY A CA 1
ATOM 1475 C C . GLY A 1 181 ? 0.163 2.907 -2.933 1.00 85.06 181 GLY A C 1
ATOM 1476 O O . GLY A 1 181 ? 1.233 2.453 -3.321 1.00 85.06 181 GLY A O 1
ATOM 1477 N N . LEU A 1 182 ? -0.649 2.233 -2.109 1.00 90.50 182 LEU A N 1
ATOM 1478 C CA . LEU A 1 182 ? -0.268 1.014 -1.379 1.00 90.50 182 LEU A CA 1
ATOM 1479 C C . LEU A 1 182 ? -1.019 -0.229 -1.879 1.00 90.50 182 LEU A C 1
ATOM 1481 O O . LEU A 1 182 ? -1.649 -0.955 -1.119 1.00 90.50 182 LEU A O 1
ATOM 1485 N N . THR A 1 183 ? -0.984 -0.489 -3.182 1.00 85.81 183 THR A N 1
ATOM 1486 C CA . THR A 1 183 ? -1.824 -1.519 -3.826 1.00 85.81 183 THR A CA 1
ATOM 1487 C C . THR A 1 183 ? -1.508 -2.966 -3.430 1.00 85.81 183 THR A C 1
ATOM 1489 O O . THR A 1 183 ? -2.340 -3.852 -3.627 1.00 85.81 183 THR A O 1
ATOM 1492 N N . ASN A 1 184 ? -0.319 -3.221 -2.882 1.00 87.75 184 ASN A N 1
ATOM 1493 C CA . ASN A 1 184 ? 0.112 -4.550 -2.438 1.00 87.75 184 ASN A CA 1
ATOM 1494 C C . ASN A 1 184 ? 0.089 -4.715 -0.916 1.00 87.75 184 ASN A C 1
ATOM 1496 O O . ASN A 1 184 ? 0.631 -5.686 -0.401 1.00 87.75 184 ASN A O 1
ATOM 1500 N N . LEU A 1 185 ? -0.584 -3.803 -0.207 1.00 90.12 185 LEU A N 1
ATOM 1501 C CA . LEU A 1 185 ? -0.694 -3.874 1.239 1.00 90.12 185 LEU A CA 1
ATOM 1502 C C . LEU A 1 185 ? -1.408 -5.160 1.673 1.00 90.12 185 LEU A C 1
ATOM 1504 O O . LEU A 1 185 ? -2.517 -5.452 1.217 1.00 90.12 185 LEU A O 1
ATOM 1508 N N . GLN A 1 186 ? -0.764 -5.901 2.569 1.00 88.88 186 GLN A N 1
ATOM 1509 C CA . GLN A 1 186 ? -1.263 -7.140 3.153 1.00 88.88 186 GLN A CA 1
ATOM 1510 C C . GLN A 1 186 ? -1.732 -6.930 4.593 1.00 88.88 186 GLN A C 1
ATOM 1512 O O . GLN A 1 186 ? -2.753 -7.487 4.988 1.00 88.88 186 GLN A O 1
ATOM 1517 N N . CYS A 1 187 ? -1.037 -6.096 5.364 1.00 87.06 187 CYS A N 1
ATOM 1518 C CA . CYS A 1 187 ? -1.362 -5.836 6.761 1.00 87.06 187 CYS A CA 1
ATOM 1519 C C . CYS A 1 187 ? -1.485 -4.334 7.013 1.00 87.06 187 CYS A C 1
ATOM 1521 O O . CYS A 1 187 ? -0.567 -3.565 6.722 1.00 87.06 187 CYS A O 1
ATOM 1523 N N . LEU A 1 188 ? -2.618 -3.923 7.578 1.00 91.12 188 LEU A N 1
ATOM 1524 C CA . LEU A 1 188 ? -2.891 -2.538 7.946 1.00 91.12 188 LEU A CA 1
ATOM 1525 C C . LEU A 1 188 ? -3.372 -2.473 9.393 1.00 91.12 188 LEU A C 1
ATOM 1527 O O . LEU A 1 188 ? -4.412 -3.037 9.726 1.00 91.12 188 LEU A O 1
ATOM 1531 N N . SER A 1 189 ? -2.647 -1.751 10.242 1.00 89.62 189 SER A N 1
ATOM 1532 C CA . SER A 1 189 ? -3.114 -1.411 11.583 1.00 89.62 189 SER A CA 1
ATOM 1533 C C . SER A 1 189 ? -3.430 0.073 11.669 1.00 89.62 189 SER A C 1
ATOM 1535 O O . SER A 1 189 ? -2.593 0.916 11.356 1.00 89.62 189 SER A O 1
ATOM 1537 N N . LEU A 1 190 ? -4.658 0.369 12.076 1.00 91.50 190 LEU A N 1
ATOM 1538 C CA . LEU A 1 190 ? -5.204 1.701 12.321 1.00 91.50 190 LEU A CA 1
ATOM 1539 C C . LEU A 1 190 ? -5.713 1.779 13.768 1.00 91.50 190 LEU A C 1
ATOM 1541 O O . LEU A 1 190 ? -6.688 2.480 14.048 1.00 91.50 190 LEU A O 1
ATOM 1545 N N . SER A 1 191 ? -5.121 1.015 14.690 1.00 88.69 191 SER A N 1
ATOM 1546 C CA . SER A 1 191 ? -5.628 0.950 16.058 1.00 88.69 191 SER A CA 1
ATOM 1547 C C . SER A 1 191 ? -5.427 2.300 16.752 1.00 88.69 191 SER A C 1
ATOM 1549 O O . SER A 1 191 ? -4.382 2.927 16.600 1.00 88.69 191 SER A O 1
ATOM 1551 N N . LYS A 1 192 ? -6.404 2.763 17.535 1.00 89.25 192 LYS A N 1
ATOM 1552 C CA . LYS A 1 192 ? -6.362 4.074 18.213 1.00 89.25 192 LYS A CA 1
ATOM 1553 C C . LYS A 1 192 ? -6.166 5.254 17.250 1.00 89.25 192 LYS A C 1
ATOM 1555 O O . LYS A 1 192 ? -5.468 6.210 17.571 1.00 89.25 192 LYS A O 1
ATOM 1560 N N . THR A 1 193 ? -6.767 5.180 16.066 1.00 91.75 193 THR A N 1
ATOM 1561 C CA . THR A 1 193 ? -6.804 6.290 15.102 1.00 91.75 193 THR A CA 1
ATOM 1562 C C . THR A 1 193 ? -8.187 6.939 15.061 1.00 91.75 193 THR A C 1
ATOM 1564 O O . THR A 1 193 ? -9.160 6.420 15.613 1.00 91.75 193 THR A O 1
ATOM 1567 N N . GLN A 1 194 ? -8.303 8.078 14.377 1.00 92.19 194 GLN A N 1
ATOM 1568 C CA . GLN A 1 194 ? -9.564 8.804 14.187 1.00 92.19 194 GLN A CA 1
ATOM 1569 C C . GLN A 1 194 ? -10.339 8.327 12.943 1.00 92.19 194 GLN A C 1
ATOM 1571 O O . GLN A 1 194 ? -11.164 9.065 12.404 1.00 92.19 194 GLN A O 1
ATOM 1576 N N . VAL A 1 195 ? -10.059 7.114 12.457 1.00 93.69 195 VAL A N 1
ATOM 1577 C CA . VAL A 1 195 ? -10.729 6.528 11.289 1.00 93.69 195 VAL A CA 1
ATOM 1578 C C . VAL A 1 195 ? -12.175 6.149 11.630 1.00 93.69 195 VAL A C 1
ATOM 1580 O O . VAL A 1 195 ? -12.456 5.587 12.693 1.00 93.69 195 VAL A O 1
ATOM 1583 N N . THR A 1 196 ? -13.089 6.455 10.708 1.00 94.94 196 THR A N 1
ATOM 1584 C CA . THR A 1 196 ? -14.531 6.190 10.821 1.00 94.94 196 THR A CA 1
ATOM 1585 C C . THR A 1 196 ? -15.028 5.265 9.707 1.00 94.94 196 THR A C 1
ATOM 1587 O O . THR A 1 196 ? -14.270 4.856 8.824 1.00 94.94 196 THR A O 1
ATOM 1590 N N . ASP A 1 197 ? -16.322 4.932 9.724 1.00 95.19 197 ASP A N 1
ATOM 1591 C CA . ASP A 1 197 ? -16.962 4.107 8.691 1.00 95.19 197 ASP A CA 1
ATOM 1592 C C . ASP A 1 197 ? -16.735 4.658 7.273 1.00 95.19 197 ASP A C 1
ATOM 1594 O O . ASP A 1 197 ? -16.541 3.887 6.330 1.00 95.19 197 ASP A O 1
ATOM 1598 N N . ALA A 1 198 ? -16.681 5.988 7.129 1.00 93.44 198 ALA A N 1
ATOM 1599 C CA . ALA A 1 198 ? -16.386 6.647 5.859 1.00 93.44 198 ALA A CA 1
ATOM 1600 C C . ALA A 1 198 ? -14.951 6.368 5.380 1.00 93.44 198 ALA A C 1
ATOM 1602 O O . ALA A 1 198 ? -14.723 6.175 4.186 1.00 93.44 198 ALA A O 1
ATOM 1603 N N . GLY A 1 199 ? -13.986 6.275 6.298 1.00 92.62 199 GLY A N 1
ATOM 1604 C CA . GLY A 1 199 ? -12.610 5.909 5.978 1.00 92.62 199 GLY A CA 1
ATOM 1605 C C . GLY A 1 199 ? -12.485 4.495 5.416 1.00 92.62 199 GLY A C 1
ATOM 1606 O O . GLY A 1 199 ? -11.718 4.272 4.476 1.00 92.62 199 GLY A O 1
ATOM 1607 N N . LEU A 1 200 ? -13.278 3.539 5.917 1.00 93.56 200 LEU A N 1
ATOM 1608 C CA . LEU A 1 200 ? -13.244 2.150 5.437 1.00 93.56 200 LEU A CA 1
ATOM 1609 C C . LEU A 1 200 ? -13.657 2.012 3.968 1.00 93.56 200 LEU A C 1
ATOM 1611 O O . LEU A 1 200 ? -13.196 1.094 3.286 1.00 93.56 200 LEU A O 1
ATOM 1615 N N . GLU A 1 201 ? -14.466 2.931 3.435 1.00 91.75 201 GLU A N 1
ATOM 1616 C CA . GLU A 1 201 ? -14.780 2.950 2.006 1.00 91.75 201 GLU A CA 1
ATOM 1617 C C . GLU A 1 201 ? -13.521 3.134 1.141 1.00 91.75 201 GLU A C 1
ATOM 1619 O O . GLU A 1 201 ? -13.418 2.536 0.064 1.00 91.75 201 GLU A O 1
ATOM 1624 N N . HIS A 1 202 ? -12.538 3.902 1.611 1.00 91.38 202 HIS A N 1
ATOM 1625 C CA . HIS A 1 202 ? -11.303 4.136 0.866 1.00 91.38 202 HIS A CA 1
ATOM 1626 C C . HIS A 1 202 ? -10.431 2.883 0.760 1.00 91.38 202 HIS A C 1
ATOM 1628 O O . HIS A 1 202 ? -9.681 2.754 -0.207 1.00 91.38 202 HIS A O 1
ATOM 1634 N N . LEU A 1 203 ? -10.587 1.916 1.671 1.00 91.44 203 LEU A N 1
ATOM 1635 C CA . LEU A 1 203 ? -9.816 0.673 1.665 1.00 91.44 203 LEU A CA 1
ATOM 1636 C C . LEU A 1 203 ? -10.198 -0.281 0.523 1.00 91.44 203 LEU A C 1
ATOM 1638 O O . LEU A 1 203 ? -9.433 -1.199 0.245 1.00 91.44 203 LEU A O 1
ATOM 1642 N N . LYS A 1 204 ? -11.336 -0.090 -0.166 1.00 86.69 204 LYS A N 1
ATOM 1643 C CA . LYS A 1 204 ? -11.883 -1.030 -1.177 1.00 86.69 204 LYS A CA 1
ATOM 1644 C C . LYS A 1 204 ? -10.889 -1.466 -2.270 1.00 86.69 204 LYS A C 1
ATOM 1646 O O . LYS A 1 204 ? -11.088 -2.509 -2.885 1.00 86.69 204 LYS A O 1
ATOM 1651 N N . GLY A 1 205 ? -9.851 -0.670 -2.541 1.00 84.38 205 GLY A N 1
ATOM 1652 C CA . GLY A 1 205 ? -8.801 -0.987 -3.516 1.00 84.38 205 GLY A CA 1
ATOM 1653 C C . GLY A 1 205 ? -7.709 -1.945 -3.018 1.00 84.38 205 GLY A C 1
ATOM 1654 O O . GLY A 1 205 ? -6.945 -2.455 -3.834 1.00 84.38 205 GLY A O 1
ATOM 1655 N N . LEU A 1 206 ? -7.630 -2.215 -1.712 1.00 90.81 206 LEU A N 1
ATOM 1656 C CA . LEU A 1 206 ? -6.599 -3.051 -1.089 1.00 90.81 206 LEU A CA 1
ATOM 1657 C C . LEU A 1 206 ? -6.984 -4.534 -1.135 1.00 90.81 206 LEU A C 1
ATOM 1659 O O . LEU A 1 206 ? -7.203 -5.190 -0.121 1.00 90.81 206 LEU A O 1
ATOM 1663 N N . THR A 1 207 ? -7.075 -5.089 -2.341 1.00 87.56 207 THR A N 1
ATOM 1664 C CA . THR A 1 207 ? -7.557 -6.464 -2.564 1.00 87.56 207 THR A CA 1
ATOM 1665 C C . THR A 1 207 ? -6.626 -7.556 -2.029 1.00 87.56 207 THR A C 1
ATOM 1667 O O . THR A 1 207 ? -7.005 -8.726 -2.013 1.00 87.56 207 THR A O 1
ATOM 1670 N N . ASN A 1 208 ? -5.404 -7.191 -1.636 1.00 88.12 208 ASN A N 1
ATOM 1671 C CA . ASN A 1 208 ? -4.392 -8.090 -1.084 1.00 88.12 208 ASN A CA 1
ATOM 1672 C C . ASN A 1 208 ? -4.366 -8.111 0.451 1.00 88.12 208 ASN A C 1
ATOM 1674 O O . ASN A 1 208 ? -3.539 -8.820 1.015 1.00 88.12 208 ASN A O 1
ATOM 1678 N N . LEU A 1 209 ? -5.256 -7.363 1.111 1.00 89.88 209 LEU A N 1
ATOM 1679 C CA . LEU A 1 209 ? -5.267 -7.251 2.563 1.00 89.88 209 LEU A CA 1
ATOM 1680 C C . LEU A 1 209 ? -5.652 -8.589 3.215 1.00 89.88 209 LEU A C 1
ATOM 1682 O O . LEU A 1 209 ? -6.737 -9.120 2.971 1.00 89.88 209 LEU A O 1
ATOM 1686 N N . ASN A 1 210 ? -4.759 -9.091 4.061 1.00 88.88 210 ASN A N 1
ATOM 1687 C CA . ASN A 1 210 ? -4.889 -10.305 4.860 1.00 88.88 210 ASN A CA 1
ATOM 1688 C C . ASN A 1 210 ? -5.143 -9.979 6.340 1.00 88.88 210 ASN A C 1
ATOM 1690 O O . ASN A 1 210 ? -5.877 -10.710 6.999 1.00 88.88 210 ASN A O 1
ATOM 1694 N N . GLY A 1 211 ? -4.584 -8.880 6.855 1.00 87.94 211 GLY A N 1
ATOM 1695 C CA . GLY A 1 211 ? -4.755 -8.441 8.240 1.00 87.94 211 GLY A CA 1
ATOM 1696 C C . GLY A 1 211 ? -5.203 -6.985 8.335 1.00 87.94 211 GLY A C 1
ATOM 1697 O O . GLY A 1 211 ? -4.588 -6.100 7.738 1.00 87.94 211 GLY A O 1
ATOM 1698 N N . LEU A 1 212 ? -6.258 -6.726 9.107 1.00 91.62 212 LEU A N 1
ATOM 1699 C CA . LEU A 1 212 ? -6.754 -5.381 9.389 1.00 91.62 212 LEU A CA 1
ATOM 1700 C C . LEU A 1 212 ? -7.022 -5.215 10.885 1.00 91.62 212 LEU A C 1
ATOM 1702 O O . LEU A 1 212 ? -7.849 -5.925 11.453 1.00 91.62 212 LEU A O 1
ATOM 1706 N N . ALA A 1 213 ? -6.360 -4.251 11.518 1.00 90.25 213 ALA A N 1
ATOM 1707 C CA . ALA A 1 213 ? -6.603 -3.912 12.913 1.00 90.25 213 ALA A CA 1
ATOM 1708 C C . ALA A 1 213 ? -7.249 -2.530 13.049 1.00 90.25 213 ALA A C 1
ATOM 1710 O O . ALA A 1 213 ? -6.717 -1.530 12.575 1.00 90.25 213 ALA A O 1
ATOM 1711 N N . LEU A 1 214 ? -8.411 -2.498 13.704 1.00 92.62 214 LEU A N 1
ATOM 1712 C CA . LEU A 1 214 ? -9.255 -1.319 13.915 1.00 92.62 214 LEU A CA 1
ATOM 1713 C C . LEU A 1 214 ? -9.573 -1.136 15.406 1.00 92.62 214 LEU A C 1
ATOM 1715 O O . LEU A 1 214 ? -10.611 -0.577 15.755 1.00 92.62 214 LEU A O 1
ATOM 1719 N N . ASN A 1 215 ? -8.726 -1.642 16.305 1.00 90.31 215 ASN A N 1
ATOM 1720 C CA . ASN A 1 215 ? -9.006 -1.569 17.738 1.00 90.31 215 ASN A CA 1
ATOM 1721 C C . ASN A 1 215 ? -9.070 -0.114 18.207 1.00 90.31 215 ASN A C 1
ATOM 1723 O O . ASN A 1 215 ? -8.321 0.723 17.708 1.00 90.31 215 ASN A O 1
ATOM 1727 N N . ASP A 1 216 ? -9.924 0.184 19.183 1.00 91.44 216 ASP A N 1
ATOM 1728 C CA . ASP A 1 216 ? -10.079 1.530 19.747 1.00 91.44 216 ASP A CA 1
ATOM 1729 C C . ASP A 1 216 ? -10.400 2.606 18.677 1.00 91.44 216 ASP A C 1
ATOM 1731 O O . ASP A 1 216 ? -9.943 3.746 18.770 1.00 91.44 216 ASP A O 1
ATOM 1735 N N . THR A 1 217 ? -11.164 2.252 17.636 1.00 93.50 217 THR A N 1
ATOM 1736 C CA . THR A 1 217 ? -11.638 3.184 16.592 1.00 93.50 217 THR A CA 1
ATOM 1737 C C . THR A 1 217 ? -13.147 3.434 16.690 1.00 93.50 217 THR A C 1
ATOM 1739 O O . THR A 1 217 ? -13.865 2.783 17.452 1.00 93.50 217 THR A O 1
ATOM 1742 N N . GLN A 1 218 ? -13.661 4.381 15.898 1.00 93.00 218 GLN A N 1
ATOM 1743 C CA . GLN A 1 218 ? -15.083 4.756 15.882 1.00 93.00 218 GLN A CA 1
ATOM 1744 C C . GLN A 1 218 ? -15.914 3.946 14.870 1.00 93.00 218 GLN A C 1
ATOM 1746 O O . GLN A 1 218 ? -16.974 4.399 14.445 1.00 93.00 218 GLN A O 1
ATOM 1751 N N . ILE A 1 219 ? -15.436 2.763 14.475 1.00 95.56 219 ILE A N 1
ATOM 1752 C CA . ILE A 1 219 ? -16.107 1.899 13.498 1.00 95.56 219 ILE A CA 1
ATOM 1753 C C . ILE A 1 219 ? -17.378 1.277 14.083 1.00 95.56 219 ILE A C 1
ATOM 1755 O O . ILE A 1 219 ? -17.396 0.829 15.235 1.00 95.56 219 ILE A O 1
ATOM 1759 N N . THR A 1 220 ? -18.422 1.219 13.258 1.00 95.44 220 THR A N 1
ATOM 1760 C CA . THR A 1 220 ? -19.724 0.618 13.566 1.00 95.44 220 THR A CA 1
ATOM 1761 C C . THR A 1 220 ? -20.053 -0.548 12.624 1.00 95.44 220 THR A C 1
ATOM 1763 O O . THR A 1 220 ? -19.320 -0.858 11.679 1.00 95.44 220 THR A O 1
ATOM 1766 N N . ASP A 1 221 ? -21.199 -1.196 12.854 1.00 94.62 221 ASP A N 1
ATOM 1767 C CA . ASP A 1 221 ? -21.739 -2.239 11.970 1.00 94.62 221 ASP A CA 1
ATOM 1768 C C . ASP A 1 221 ? -21.898 -1.774 10.510 1.00 94.62 221 ASP A C 1
ATOM 1770 O O . ASP A 1 221 ? -21.817 -2.592 9.588 1.00 94.62 221 ASP A O 1
ATOM 1774 N N . GLU A 1 222 ? -22.126 -0.475 10.281 1.00 93.62 222 GLU A N 1
ATOM 1775 C CA . GLU A 1 222 ? -22.271 0.088 8.937 1.00 93.62 222 GLU A CA 1
ATOM 1776 C C . GLU A 1 222 ? -20.931 0.102 8.192 1.00 93.62 222 GLU A C 1
ATOM 1778 O O . GLU A 1 222 ? -20.868 -0.343 7.042 1.00 93.62 222 GLU A O 1
ATOM 1783 N N . GLY A 1 223 ? -19.842 0.502 8.856 1.00 92.62 223 GLY A N 1
ATOM 1784 C CA . GLY A 1 223 ? -18.499 0.498 8.271 1.00 92.62 223 GLY A CA 1
ATOM 1785 C C . GLY A 1 223 ? -18.023 -0.896 7.874 1.00 92.62 223 GLY A C 1
ATOM 1786 O O . GLY A 1 223 ? -17.408 -1.071 6.818 1.00 92.62 223 GLY A O 1
ATOM 1787 N N . LEU A 1 224 ? -18.390 -1.923 8.647 1.00 92.81 224 LEU A N 1
ATOM 1788 C CA . LEU A 1 224 ? -18.076 -3.320 8.323 1.00 92.81 224 LEU A CA 1
ATOM 1789 C C . LEU A 1 224 ? -18.660 -3.773 6.978 1.00 92.81 224 LEU A C 1
ATOM 1791 O O . LEU A 1 224 ? -18.112 -4.670 6.331 1.00 92.81 224 LEU A O 1
ATOM 1795 N N . ALA A 1 225 ? -19.732 -3.144 6.488 1.00 90.94 225 ALA A N 1
ATOM 1796 C CA . ALA A 1 225 ? -20.272 -3.462 5.169 1.00 90.94 225 ALA A CA 1
ATOM 1797 C C . ALA A 1 225 ? -19.252 -3.220 4.041 1.00 90.94 225 ALA A C 1
ATOM 1799 O O . ALA A 1 225 ? -19.298 -3.920 3.025 1.00 90.94 225 ALA A O 1
ATOM 1800 N N . HIS A 1 226 ? -18.309 -2.290 4.224 1.00 92.31 226 HIS A N 1
ATOM 1801 C CA . HIS A 1 226 ? -17.242 -2.016 3.260 1.00 92.31 226 HIS A CA 1
ATOM 1802 C C . HIS A 1 226 ? -16.169 -3.110 3.216 1.00 92.31 226 HIS A C 1
ATOM 1804 O O . HIS A 1 226 ? -15.520 -3.264 2.183 1.00 92.31 226 HIS A O 1
ATOM 1810 N N . LEU A 1 227 ? -16.042 -3.929 4.266 1.00 90.81 227 LEU A N 1
ATOM 1811 C CA . LEU A 1 227 ? -15.040 -4.995 4.355 1.00 90.81 227 LEU A CA 1
ATOM 1812 C C . LEU A 1 227 ? -15.461 -6.303 3.661 1.00 90.81 227 LEU A C 1
ATOM 1814 O O . LEU A 1 227 ? -14.637 -7.179 3.425 1.00 90.81 227 LEU A O 1
ATOM 1818 N N . LYS A 1 228 ? -16.724 -6.439 3.241 1.00 88.81 228 LYS A N 1
ATOM 1819 C CA . LYS A 1 228 ? -17.248 -7.681 2.632 1.00 88.81 228 LYS A CA 1
ATOM 1820 C C . LYS A 1 228 ? -16.567 -8.086 1.316 1.00 88.81 228 LYS A C 1
ATOM 1822 O O . LYS A 1 228 ? -16.663 -9.240 0.915 1.00 88.81 228 LYS A O 1
ATOM 1827 N N . GLY A 1 229 ? -15.912 -7.148 0.627 1.00 86.25 229 GLY A N 1
ATOM 1828 C CA . GLY A 1 229 ? -15.194 -7.406 -0.628 1.00 86.25 229 GLY A CA 1
ATOM 1829 C C . GLY A 1 229 ? -13.778 -7.967 -0.453 1.00 86.25 229 GLY A C 1
ATOM 1830 O O . GLY A 1 229 ? -13.160 -8.374 -1.437 1.00 86.25 229 GLY A O 1
ATOM 1831 N N . PHE A 1 230 ? -13.256 -8.006 0.774 1.00 91.25 230 PHE A N 1
ATOM 1832 C CA . PHE A 1 230 ? -11.878 -8.398 1.058 1.00 91.25 230 PHE A CA 1
ATOM 1833 C C . PHE A 1 230 ? -11.766 -9.912 1.219 1.00 91.25 230 PHE A C 1
ATOM 1835 O O . PHE A 1 230 ? -11.551 -10.437 2.304 1.00 91.25 230 PHE A O 1
ATOM 1842 N N . VAL A 1 231 ? -11.903 -10.633 0.108 1.00 87.19 231 VAL A N 1
ATOM 1843 C CA . VAL A 1 231 ? -11.919 -12.109 0.073 1.00 87.19 231 VAL A CA 1
ATOM 1844 C C . VAL A 1 231 ? -10.639 -12.779 0.589 1.00 87.19 231 VAL A C 1
ATOM 1846 O O . VAL A 1 231 ? -10.639 -13.985 0.821 1.00 87.19 231 VAL A O 1
ATOM 1849 N N . ARG A 1 232 ? -9.548 -12.016 0.727 1.00 88.56 232 ARG A N 1
ATOM 1850 C CA . ARG A 1 232 ? -8.265 -12.473 1.273 1.00 88.56 232 ARG A CA 1
ATOM 1851 C C . ARG A 1 232 ? -8.077 -12.139 2.752 1.00 88.56 232 ARG A C 1
ATOM 1853 O O . ARG A 1 232 ? -7.112 -12.616 3.332 1.00 88.56 232 ARG A O 1
ATOM 1860 N N . LEU A 1 233 ? -8.991 -11.381 3.359 1.00 89.94 233 LEU A N 1
ATOM 1861 C CA . LEU A 1 233 ? -8.885 -10.985 4.756 1.00 89.94 233 LEU A CA 1
ATOM 1862 C C . LEU A 1 233 ? -9.013 -12.218 5.653 1.00 89.94 233 LEU A C 1
ATOM 1864 O O . LEU A 1 233 ? -10.026 -12.919 5.626 1.00 89.94 233 LEU A O 1
ATOM 1868 N N . GLN A 1 234 ? -7.968 -12.471 6.430 1.00 88.50 234 GLN A N 1
ATOM 1869 C CA . GLN A 1 234 ? -7.859 -13.586 7.364 1.00 88.50 234 GLN A CA 1
ATOM 1870 C C . GLN A 1 234 ? -7.987 -13.108 8.802 1.00 88.50 234 GLN A C 1
ATOM 1872 O O . GLN A 1 234 ? -8.615 -13.795 9.592 1.00 88.50 234 GLN A O 1
ATOM 1877 N N . TYR A 1 235 ? -7.481 -11.919 9.129 1.00 87.50 235 TYR A N 1
ATOM 1878 C CA . TYR A 1 235 ? -7.474 -11.397 10.493 1.00 87.50 235 TYR A CA 1
ATOM 1879 C C . TYR A 1 235 ? -8.129 -10.026 10.552 1.00 87.50 235 TYR A C 1
ATOM 1881 O O . TYR A 1 235 ? -7.721 -9.101 9.845 1.00 87.50 235 TYR A O 1
ATOM 1889 N N . LEU A 1 236 ? -9.136 -9.892 11.412 1.00 91.19 236 LEU A N 1
ATOM 1890 C CA . LEU A 1 236 ? -9.822 -8.633 11.664 1.00 91.19 236 LEU A CA 1
ATOM 1891 C C . LEU A 1 236 ? -9.892 -8.366 13.169 1.00 91.19 236 LEU A C 1
ATOM 1893 O O . LEU A 1 236 ? -10.521 -9.119 13.909 1.00 91.19 236 LEU A O 1
ATOM 1897 N N . TYR A 1 237 ? -9.282 -7.271 13.616 1.00 89.62 237 TYR A N 1
ATOM 1898 C CA . TYR A 1 237 ? -9.263 -6.893 15.029 1.00 89.62 237 TYR A CA 1
ATOM 1899 C C . TYR A 1 237 ? -10.213 -5.727 15.296 1.00 89.62 237 TYR A C 1
ATOM 1901 O O . TYR A 1 237 ? -10.055 -4.659 14.701 1.00 89.62 237 TYR A O 1
ATOM 1909 N N . LEU A 1 238 ? -11.191 -5.936 16.181 1.00 91.06 238 LEU A N 1
ATOM 1910 C CA . LEU A 1 238 ? -12.295 -4.997 16.451 1.00 91.06 238 LEU A CA 1
ATOM 1911 C C . LEU A 1 238 ? -12.454 -4.661 17.943 1.00 91.06 238 LEU A C 1
ATOM 1913 O O . LEU A 1 238 ? -13.524 -4.213 18.364 1.00 91.06 238 LEU A O 1
ATOM 1917 N N . GLY A 1 239 ? -11.417 -4.876 18.756 1.00 87.88 239 GLY A N 1
ATOM 1918 C CA . GLY A 1 239 ? -11.449 -4.585 20.189 1.00 87.88 239 GLY A CA 1
ATOM 1919 C C . GLY A 1 239 ? -11.819 -3.127 20.467 1.00 87.88 239 GLY A C 1
ATOM 1920 O O . GLY A 1 239 ? -11.330 -2.219 19.801 1.00 87.88 239 GLY A O 1
ATOM 1921 N N . ASN A 1 240 ? -12.691 -2.891 21.450 1.00 89.06 240 ASN A N 1
ATOM 1922 C CA . ASN A 1 240 ? -13.146 -1.550 21.850 1.00 89.06 240 ASN A CA 1
ATOM 1923 C C . ASN A 1 240 ? -13.719 -0.683 20.703 1.00 89.06 240 ASN A C 1
ATOM 1925 O O . ASN A 1 240 ? -13.533 0.533 20.693 1.00 89.06 240 ASN A O 1
ATOM 1929 N N . THR A 1 241 ? -14.422 -1.290 19.744 1.00 92.75 241 THR A N 1
ATOM 1930 C CA . THR A 1 241 ? -15.178 -0.568 18.701 1.00 92.75 241 THR A CA 1
ATOM 1931 C C . THR A 1 241 ? -16.672 -0.475 19.045 1.00 92.75 241 THR A C 1
ATOM 1933 O O . THR A 1 241 ? -17.122 -0.998 20.065 1.00 92.75 241 THR A O 1
ATOM 1936 N N . GLN A 1 242 ? -17.463 0.196 18.199 1.00 93.62 242 GLN A N 1
ATOM 1937 C CA . GLN A 1 242 ? -18.929 0.270 18.322 1.00 93.62 242 GLN A CA 1
ATOM 1938 C C . GLN A 1 242 ? -19.643 -0.824 17.509 1.00 93.62 242 GLN A C 1
ATOM 1940 O O . GLN A 1 242 ? -20.857 -0.761 17.302 1.00 93.62 242 GLN A O 1
ATOM 1945 N N . VAL A 1 243 ? -18.897 -1.823 17.033 1.00 93.94 243 VAL A N 1
ATOM 1946 C CA . VAL A 1 243 ? -19.438 -2.997 16.348 1.00 93.94 243 VAL A CA 1
ATOM 1947 C C . VAL A 1 243 ? -20.224 -3.855 17.338 1.00 93.94 243 VAL A C 1
ATOM 1949 O O . VAL A 1 243 ? -19.773 -4.134 18.448 1.00 93.94 243 VAL A O 1
ATOM 1952 N N . THR A 1 244 ? -21.401 -4.310 16.921 1.00 93.12 244 THR A N 1
ATOM 1953 C CA . THR A 1 244 ? -22.242 -5.232 17.683 1.00 93.12 244 THR A CA 1
ATOM 1954 C C . THR A 1 244 ? -22.102 -6.665 17.171 1.00 93.12 244 THR A C 1
ATOM 1956 O O . THR A 1 244 ? -21.628 -6.912 16.060 1.00 93.12 244 THR A O 1
ATOM 1959 N N . ASP A 1 245 ? -22.621 -7.631 17.933 1.00 90.69 245 ASP A N 1
ATOM 1960 C CA . ASP A 1 245 ? -22.691 -9.041 17.518 1.00 90.69 245 ASP A CA 1
ATOM 1961 C C . ASP A 1 245 ? -23.346 -9.229 16.137 1.00 90.69 245 ASP A C 1
ATOM 1963 O O . ASP A 1 245 ? -23.019 -10.163 15.403 1.00 90.69 245 ASP A O 1
ATOM 1967 N N . LYS A 1 246 ? -24.255 -8.323 15.741 1.00 91.38 246 LYS A N 1
ATOM 1968 C CA . LYS A 1 246 ? -24.888 -8.356 14.415 1.00 91.38 246 LYS A CA 1
ATOM 1969 C C . LYS A 1 246 ? -23.903 -8.017 13.299 1.00 91.38 246 LYS A C 1
ATOM 1971 O O . LYS A 1 246 ? -23.943 -8.663 12.252 1.00 91.38 246 LYS A O 1
ATOM 1976 N N . GLY A 1 247 ? -23.042 -7.021 13.504 1.00 90.69 247 GLY A N 1
ATOM 1977 C CA . GLY A 1 247 ? -21.982 -6.672 12.560 1.00 90.69 247 GLY A CA 1
ATOM 1978 C C . GLY A 1 247 ? -20.979 -7.810 12.401 1.00 90.69 247 GLY A C 1
ATOM 1979 O O . GLY A 1 247 ? -20.653 -8.188 11.273 1.00 90.69 247 GLY A O 1
ATOM 1980 N N . ILE A 1 248 ? -20.580 -8.425 13.519 1.00 90.94 248 ILE A N 1
ATOM 1981 C CA . ILE A 1 248 ? -19.685 -9.593 13.556 1.00 90.94 248 ILE A CA 1
ATOM 1982 C C . ILE A 1 248 ? -20.276 -10.755 12.751 1.00 90.94 248 ILE A C 1
ATOM 1984 O O . ILE A 1 248 ? -19.600 -11.306 11.883 1.00 90.94 248 ILE A O 1
ATOM 1988 N N . GLU A 1 249 ? -21.546 -11.104 12.971 1.00 91.00 249 GLU A N 1
ATOM 1989 C CA . GLU A 1 249 ? -22.217 -12.175 12.221 1.00 91.00 249 GLU A CA 1
ATOM 1990 C C . GLU A 1 249 ? -22.320 -11.853 10.720 1.00 91.00 249 GLU A C 1
ATOM 1992 O O . GLU A 1 249 ? -22.129 -12.717 9.856 1.00 91.00 249 GLU A O 1
ATOM 1997 N N . GLY A 1 250 ? -22.553 -10.578 10.392 1.00 91.19 250 GLY A N 1
ATOM 1998 C CA . GLY A 1 250 ? -22.546 -10.082 9.019 1.00 91.19 250 GLY A CA 1
ATOM 1999 C C . GLY A 1 250 ? -21.197 -10.266 8.317 1.00 91.19 250 GLY A C 1
ATOM 2000 O O . GLY A 1 250 ? -21.177 -10.620 7.134 1.00 91.19 250 GLY A O 1
ATOM 2001 N N . ILE A 1 251 ? -20.084 -10.065 9.029 1.00 91.62 251 ILE A N 1
ATOM 2002 C CA . ILE A 1 251 ? -18.734 -10.338 8.520 1.00 91.62 251 ILE A CA 1
ATOM 2003 C C . ILE A 1 251 ? -18.473 -11.836 8.423 1.00 91.62 251 ILE A C 1
ATOM 2005 O O . ILE A 1 251 ? -18.039 -12.273 7.365 1.00 91.62 251 ILE A O 1
ATOM 2009 N N . ARG A 1 252 ? -18.795 -12.641 9.443 1.00 90.31 252 ARG A N 1
ATOM 2010 C CA . ARG A 1 252 ? -18.613 -14.108 9.397 1.00 90.31 252 ARG A CA 1
ATOM 2011 C C . ARG A 1 252 ? -19.347 -14.748 8.220 1.00 90.31 252 ARG A C 1
ATOM 2013 O O . ARG A 1 252 ? -18.835 -15.670 7.595 1.00 90.31 252 ARG A O 1
ATOM 2020 N N . THR A 1 253 ? -20.525 -14.227 7.880 1.00 90.25 253 THR A N 1
ATOM 2021 C CA . THR A 1 253 ? -21.294 -14.686 6.716 1.00 90.25 253 THR A CA 1
ATOM 2022 C C . THR A 1 253 ? -20.630 -14.292 5.392 1.00 90.25 253 THR A C 1
ATOM 2024 O O . THR A 1 253 ? -20.633 -15.072 4.442 1.00 90.25 253 THR A O 1
ATOM 2027 N N . ALA A 1 254 ? -20.082 -13.076 5.301 1.00 90.50 254 ALA A N 1
ATOM 2028 C CA . ALA A 1 254 ? -19.459 -12.571 4.076 1.00 90.50 254 ALA A CA 1
ATOM 2029 C C . ALA A 1 254 ? -18.037 -13.116 3.853 1.00 90.50 254 ALA A C 1
ATOM 2031 O O . ALA A 1 254 ? -17.640 -13.357 2.715 1.00 90.50 254 ALA A O 1
ATOM 2032 N N . LEU A 1 255 ? -17.290 -13.311 4.938 1.00 91.06 255 LEU A N 1
ATOM 2033 C CA . LEU A 1 255 ? -15.890 -13.713 4.988 1.00 91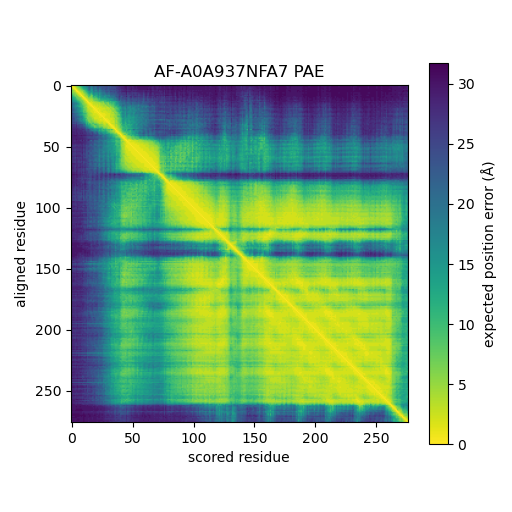.06 255 LEU A CA 1
ATOM 2034 C C . LEU A 1 255 ? -15.744 -14.910 5.946 1.00 91.06 255 LEU A C 1
ATOM 2036 O O . LEU A 1 255 ? -15.263 -14.756 7.068 1.00 91.06 255 LEU A O 1
ATOM 2040 N N . PRO A 1 256 ? -16.144 -16.124 5.527 1.00 87.06 256 PRO A N 1
ATOM 2041 C CA . PRO A 1 256 ? -16.166 -17.297 6.407 1.00 87.06 256 PRO A CA 1
ATOM 2042 C C . PRO A 1 256 ? -14.776 -17.758 6.867 1.00 87.06 256 PRO A C 1
ATOM 2044 O O . PRO A 1 256 ? -14.671 -18.480 7.853 1.00 87.06 256 PRO A O 1
ATOM 2047 N N . ASN A 1 257 ? -13.720 -17.342 6.163 1.00 86.44 257 ASN A N 1
ATOM 2048 C CA . ASN A 1 257 ? -12.330 -17.657 6.496 1.00 86.44 257 ASN A CA 1
ATOM 2049 C C . ASN A 1 257 ? -11.647 -16.553 7.325 1.00 86.44 257 ASN A C 1
ATOM 2051 O O . ASN A 1 257 ? -10.459 -16.672 7.605 1.00 86.44 257 ASN A O 1
ATOM 2055 N N . CYS A 1 258 ? -12.362 -15.476 7.670 1.00 88.44 258 CYS A N 1
ATOM 2056 C CA . CYS A 1 258 ? -11.821 -14.378 8.463 1.00 88.44 258 CYS A CA 1
ATOM 2057 C C . CYS A 1 258 ? -12.041 -14.643 9.958 1.00 88.44 258 CYS A C 1
ATOM 2059 O O . CYS A 1 258 ? -13.168 -14.824 10.428 1.00 88.44 258 CYS A O 1
ATOM 2061 N N . GLU A 1 259 ? -10.947 -14.656 10.705 1.00 88.00 259 GLU A N 1
ATOM 2062 C CA . GLU A 1 259 ? -10.911 -14.721 12.152 1.00 88.00 259 GLU A CA 1
ATOM 2063 C C . GLU A 1 259 ? -11.034 -13.313 12.746 1.00 88.00 259 GLU A C 1
ATOM 2065 O O . GLU A 1 259 ? -10.259 -12.404 12.439 1.00 88.00 259 GLU A O 1
ATOM 2070 N N . ILE A 1 260 ? -12.048 -13.135 13.595 1.00 87.56 260 ILE A N 1
ATOM 2071 C CA . ILE A 1 260 ? -12.318 -11.877 14.293 1.00 87.56 260 ILE A CA 1
ATOM 2072 C C . ILE A 1 260 ? -11.733 -11.983 15.698 1.00 87.56 260 ILE A C 1
ATOM 2074 O O . ILE A 1 260 ? -12.085 -12.903 16.440 1.00 87.56 260 ILE A O 1
ATOM 2078 N N . LEU A 1 261 ? -10.860 -11.043 16.051 1.00 83.31 261 LEU A N 1
ATOM 2079 C CA . LEU A 1 261 ? -10.051 -11.056 17.268 1.00 83.31 261 LEU A CA 1
ATOM 2080 C C . LEU A 1 261 ? -10.259 -9.768 18.087 1.00 83.31 261 LEU A C 1
ATOM 2082 O O . LEU A 1 261 ? -10.510 -8.694 17.542 1.00 83.31 261 LEU A O 1
ATOM 2086 N N . GLU A 1 262 ? -10.148 -9.872 19.415 1.00 70.56 262 GLU A N 1
ATOM 2087 C CA . GLU A 1 262 ? -10.375 -8.748 20.347 1.00 70.56 262 GLU A CA 1
ATOM 2088 C C . GLU A 1 262 ? -9.082 -8.063 20.828 1.00 70.56 262 GLU A C 1
ATOM 2090 O O . GLU A 1 262 ? -9.132 -6.943 21.331 1.00 70.56 262 GLU A O 1
ATOM 2095 N N . SER A 1 263 ? -7.919 -8.714 20.693 1.00 62.44 263 SER A N 1
ATOM 2096 C CA . SER A 1 263 ? -6.635 -8.189 21.182 1.00 62.44 263 SER A CA 1
ATOM 2097 C C . SER A 1 263 ? -5.809 -7.585 20.047 1.00 62.44 263 SER A C 1
ATOM 2099 O O . SER A 1 263 ? -5.586 -8.285 19.065 1.00 62.44 263 SER A O 1
ATOM 2101 N N . PRO A 1 264 ? -5.271 -6.358 20.176 1.00 52.56 264 PRO A N 1
ATOM 2102 C CA . PRO A 1 264 ? -4.457 -5.742 19.132 1.00 52.56 264 PRO A CA 1
ATOM 2103 C C . PRO A 1 264 ? -3.184 -6.540 18.819 1.00 52.56 264 PRO A C 1
ATOM 2105 O O . PRO A 1 264 ? -2.601 -7.175 19.703 1.00 52.56 264 PRO A O 1
ATOM 2108 N N . ILE A 1 265 ? -2.724 -6.442 17.566 1.00 53.44 265 ILE A N 1
ATOM 2109 C CA . ILE A 1 265 ? -1.417 -6.946 17.127 1.00 53.44 265 ILE A CA 1
ATOM 2110 C C . ILE A 1 265 ? -0.334 -6.033 17.718 1.00 53.44 265 ILE A C 1
ATOM 2112 O O . ILE A 1 265 ? 0.054 -5.026 17.130 1.00 53.44 265 ILE A O 1
ATOM 2116 N N . VAL A 1 266 ? 0.159 -6.343 18.915 1.00 46.78 266 VAL A N 1
ATOM 2117 C CA . VAL A 1 266 ? 1.284 -5.606 19.514 1.00 46.78 266 VAL A CA 1
ATOM 2118 C C . VAL A 1 266 ? 2.559 -5.963 18.754 1.00 46.78 266 VAL A C 1
ATOM 2120 O O . VAL A 1 266 ? 2.726 -7.120 18.394 1.00 46.78 266 VAL A O 1
ATOM 2123 N N . ARG A 1 267 ? 3.509 -5.034 18.562 1.00 45.84 267 ARG A N 1
ATOM 2124 C CA . ARG A 1 267 ? 4.813 -5.309 17.912 1.00 45.84 267 ARG A CA 1
ATOM 2125 C C . ARG A 1 267 ? 5.555 -6.542 18.477 1.00 45.84 267 ARG A C 1
ATOM 2127 O O . ARG A 1 267 ? 6.284 -7.196 17.750 1.00 45.84 267 ARG A O 1
ATOM 2134 N N . SER A 1 268 ? 5.318 -6.898 19.743 1.00 43.84 268 SER A N 1
ATOM 2135 C CA . SER A 1 268 ? 5.840 -8.111 20.398 1.00 43.84 268 SER A CA 1
ATOM 2136 C C . SER A 1 268 ? 5.144 -9.418 19.998 1.00 43.84 268 SER A C 1
ATOM 2138 O O . SER A 1 268 ? 5.661 -10.485 20.282 1.00 43.84 268 SER A O 1
ATOM 2140 N N . THR A 1 269 ? 3.961 -9.355 19.385 1.00 43.53 269 THR A N 1
ATOM 2141 C CA . THR A 1 269 ? 3.260 -10.516 18.806 1.00 43.53 269 THR A CA 1
ATOM 2142 C C . THR A 1 269 ? 3.720 -10.825 17.380 1.00 43.53 269 THR A C 1
ATOM 2144 O O . THR A 1 269 ? 3.375 -11.867 16.852 1.00 43.53 269 THR A O 1
ATOM 2147 N N . TRP A 1 270 ? 4.573 -9.982 16.785 1.00 49.44 270 TRP A N 1
ATOM 2148 C CA . TRP A 1 270 ? 5.254 -10.259 15.510 1.00 49.44 270 TRP A CA 1
ATOM 2149 C C . TRP A 1 270 ? 6.427 -11.242 15.677 1.00 49.44 270 TRP A C 1
ATOM 2151 O O . TRP A 1 270 ? 7.156 -11.496 14.721 1.00 49.44 270 TRP A O 1
ATOM 2161 N N . ASP A 1 271 ? 6.620 -11.793 16.880 1.00 36.91 271 ASP A N 1
ATOM 2162 C CA . ASP A 1 271 ? 7.409 -13.005 17.086 1.00 36.91 271 ASP A CA 1
ATOM 2163 C C . ASP A 1 271 ? 6.620 -14.185 16.511 1.00 36.91 271 ASP A C 1
ATOM 2165 O O . ASP A 1 271 ? 5.707 -14.672 17.169 1.00 36.91 271 ASP A O 1
ATOM 2169 N N . SER A 1 272 ? 6.952 -14.548 15.266 1.00 40.66 272 SER A N 1
ATOM 2170 C CA . SER A 1 272 ? 6.741 -15.812 14.521 1.00 40.66 272 SER A CA 1
ATOM 2171 C C . SER A 1 272 ? 5.383 -16.528 14.502 1.00 40.66 272 SER A C 1
ATOM 2173 O O . SER A 1 272 ? 5.191 -17.408 13.668 1.00 40.66 272 SER A O 1
ATOM 2175 N N . ASP A 1 273 ? 4.444 -16.174 15.375 1.00 36.97 273 ASP A N 1
ATOM 2176 C CA . ASP A 1 273 ? 3.295 -17.004 15.734 1.00 36.97 273 ASP A CA 1
ATOM 2177 C C . ASP A 1 273 ? 1.952 -16.270 15.532 1.00 36.97 273 ASP A C 1
ATOM 2179 O O . ASP A 1 273 ? 0.898 -16.902 15.598 1.00 36.97 273 ASP A O 1
ATOM 2183 N N . ALA A 1 274 ? 1.950 -14.950 15.283 1.00 39.88 274 ALA A N 1
ATOM 2184 C CA . ALA A 1 274 ? 0.715 -14.179 15.051 1.00 39.88 274 ALA A CA 1
ATOM 2185 C C . ALA A 1 274 ? 0.240 -14.151 13.588 1.00 39.88 274 ALA A C 1
ATOM 2187 O O . ALA A 1 274 ? -0.871 -13.697 13.324 1.00 39.88 274 ALA A O 1
ATOM 2188 N N . PHE A 1 275 ? 1.045 -14.660 12.657 1.00 35.94 275 PHE A N 1
ATOM 2189 C CA . PHE A 1 275 ? 0.648 -14.921 11.276 1.00 35.94 275 PHE A CA 1
ATOM 2190 C C . PHE A 1 275 ? 1.021 -16.376 10.953 1.00 35.94 275 PHE A C 1
ATOM 2192 O O . PHE A 1 275 ? 2.211 -16.685 10.953 1.00 35.94 275 PHE A O 1
ATOM 2199 N N . PRO A 1 276 ? 0.059 -17.291 10.751 1.00 35.22 276 PRO A N 1
ATOM 2200 C CA . PRO A 1 276 ? 0.360 -18.626 10.241 1.00 35.22 276 PRO A CA 1
ATOM 2201 C C . PRO A 1 276 ? 0.777 -18.621 8.764 1.00 35.22 276 PRO A C 1
ATOM 2203 O O . PRO A 1 276 ? 0.410 -17.678 8.024 1.00 35.22 276 PRO A O 1
#